Protein AF-A0A529MF04-F1 (afdb_monomer_lite)

Sequence (195 aa):
ARTVLSPSGTRIGDHRAWVERELADLSGDLTAFWNRHRSGDLRFTEWRGASVFAFAPSGLGVADFVQLSLGREIEVLAGPVVDPDYRPYNADDLLDPSWVRREPDAVAPVLAGPIYRLRGRAGGGIVHMRSFLARQARIEREQREARRPELENRVIHEVGSESKRDIAFLEANPDWFDFVPRENRFFADWERSSA

Secondary structure (DSSP, 8-state):
-EEEE-TT--EEEEHHHHHHHHHHHTTT-HHHHHHHHTT---EEEEEEEEEEEEEEE-SSSTT-EEEEEEEEEEEEEEEESS-SS---SSHHHHHS-TTS--STT--PPEEEEEEEEE-SSTTTTEEEHHHHHHHHHHHHHHHHHHTHHHHHT-EEEEE-SS-EEEEEHHHH-GGGGGPPPHHHHHHHHHHHHH-

Structure (mmCIF, N/CA/C/O backbone):
data_AF-A0A529MF04-F1
#
_entry.id   AF-A0A529MF04-F1
#
loop_
_atom_site.group_PDB
_atom_site.id
_atom_site.type_symbol
_atom_site.label_atom_id
_atom_site.label_alt_id
_atom_site.label_comp_id
_atom_site.label_asym_id
_atom_site.label_entity_id
_atom_site.label_seq_id
_atom_site.pdbx_PDB_ins_code
_atom_site.Cartn_x
_atom_site.Cartn_y
_atom_site.Cartn_z
_atom_site.occupancy
_atom_site.B_iso_or_equiv
_atom_site.auth_seq_id
_atom_site.auth_comp_id
_atom_site.auth_asym_id
_atom_site.auth_atom_id
_atom_site.pdbx_PDB_model_num
ATOM 1 N N . ALA A 1 1 ? 6.469 -0.698 -8.021 1.00 82.88 1 ALA A N 1
ATOM 2 C CA . ALA A 1 1 ? 7.883 -0.500 -8.415 1.00 82.88 1 ALA A CA 1
ATOM 3 C C . ALA A 1 1 ? 8.038 -0.896 -9.877 1.00 82.88 1 ALA A C 1
ATOM 5 O O . ALA A 1 1 ? 7.359 -1.840 -10.284 1.00 82.88 1 ALA A O 1
ATOM 6 N N . ARG A 1 2 ? 8.863 -0.170 -10.644 1.00 93.81 2 ARG A N 1
ATOM 7 C CA . ARG A 1 2 ? 9.056 -0.382 -12.087 1.00 93.81 2 ARG A CA 1
ATOM 8 C C . ARG A 1 2 ? 10.535 -0.611 -12.403 1.00 93.81 2 ARG A C 1
ATOM 10 O O . ARG A 1 2 ? 11.392 0.010 -11.779 1.00 93.81 2 ARG A O 1
ATOM 17 N N . THR A 1 3 ? 10.831 -1.477 -13.366 1.00 96.81 3 THR A N 1
ATOM 18 C C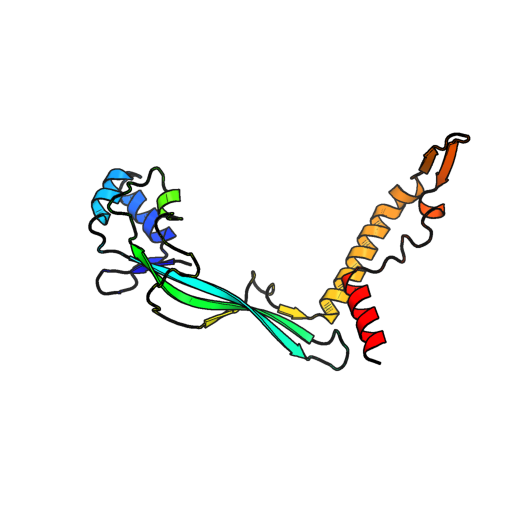A . THR A 1 3 ? 12.209 -1.822 -13.756 1.00 96.81 3 THR A CA 1
ATOM 19 C C . THR A 1 3 ? 12.363 -1.716 -15.263 1.00 96.81 3 THR A C 1
ATOM 21 O O . THR A 1 3 ? 11.531 -2.238 -15.993 1.00 96.81 3 THR A O 1
ATOM 24 N N . VAL A 1 4 ? 13.420 -1.063 -15.739 1.00 96.94 4 VAL A N 1
ATOM 25 C CA . VAL A 1 4 ? 13.711 -0.947 -17.175 1.00 96.94 4 VAL A CA 1
ATOM 26 C C . VAL A 1 4 ? 14.376 -2.225 -17.666 1.00 96.94 4 VAL A C 1
ATOM 28 O O . VAL A 1 4 ? 15.272 -2.764 -17.010 1.00 96.94 4 VAL A O 1
ATOM 31 N N . LEU A 1 5 ? 13.941 -2.698 -18.827 1.00 96.56 5 LEU A N 1
ATOM 32 C CA . LEU A 1 5 ? 14.478 -3.849 -19.531 1.00 96.56 5 LEU A CA 1
ATOM 33 C C . LEU A 1 5 ? 15.144 -3.415 -20.833 1.00 96.56 5 LEU A C 1
ATOM 35 O O . LEU A 1 5 ? 14.630 -2.556 -21.553 1.00 96.56 5 LEU A O 1
ATOM 39 N N . SER A 1 6 ? 16.257 -4.070 -21.148 1.00 93.81 6 SER A N 1
ATOM 40 C CA . SER A 1 6 ? 16.852 -4.038 -22.479 1.00 93.81 6 SER A CA 1
ATOM 41 C C . SER A 1 6 ? 15.959 -4.765 -23.501 1.00 93.81 6 SER A C 1
ATOM 43 O O . SER A 1 6 ? 15.063 -5.522 -23.109 1.00 93.81 6 SER A O 1
ATOM 45 N N . PRO A 1 7 ? 16.253 -4.647 -24.809 1.00 90.81 7 PRO A N 1
ATOM 46 C CA . PRO A 1 7 ? 15.525 -5.382 -25.850 1.00 90.81 7 PRO A CA 1
ATOM 47 C C . PRO A 1 7 ? 15.629 -6.905 -25.695 1.00 90.81 7 PRO A C 1
ATOM 49 O O . PRO A 1 7 ? 14.720 -7.640 -26.066 1.00 90.81 7 PRO A O 1
ATOM 52 N N . SER A 1 8 ? 16.728 -7.389 -25.106 1.00 91.19 8 SER A N 1
ATOM 53 C CA . SER A 1 8 ? 16.948 -8.806 -24.796 1.00 91.19 8 SER A CA 1
ATOM 54 C C . SER A 1 8 ? 16.245 -9.274 -23.514 1.00 91.19 8 SER A C 1
ATOM 56 O O . SER A 1 8 ? 16.401 -10.429 -23.128 1.00 91.19 8 SER A O 1
ATOM 58 N N . GLY A 1 9 ? 15.521 -8.391 -22.817 1.00 91.19 9 GLY A N 1
ATOM 59 C CA . GLY A 1 9 ? 14.870 -8.682 -21.536 1.00 91.19 9 GLY A CA 1
ATOM 60 C C . GLY A 1 9 ? 15.790 -8.589 -20.313 1.00 91.19 9 GLY A C 1
ATOM 61 O O . GLY A 1 9 ? 15.373 -8.924 -19.204 1.00 91.19 9 GLY A O 1
ATOM 62 N N . THR A 1 10 ? 17.031 -8.121 -20.472 1.00 94.81 10 THR A N 1
ATOM 63 C CA . THR A 1 10 ? 17.967 -7.941 -19.353 1.00 94.81 10 THR A CA 1
ATOM 64 C C . THR A 1 10 ? 17.523 -6.763 -18.489 1.00 94.81 10 THR A C 1
ATOM 66 O O . THR A 1 10 ? 17.257 -5.678 -19.003 1.00 94.81 10 THR A O 1
ATOM 69 N N . ARG A 1 11 ? 17.470 -6.944 -17.164 1.00 95.56 11 ARG A N 1
ATOM 70 C CA . ARG A 1 11 ? 17.132 -5.865 -16.222 1.00 95.56 11 ARG A CA 1
ATOM 71 C C . ARG A 1 11 ? 18.257 -4.830 -16.167 1.00 95.56 11 ARG A C 1
ATOM 73 O O . ARG A 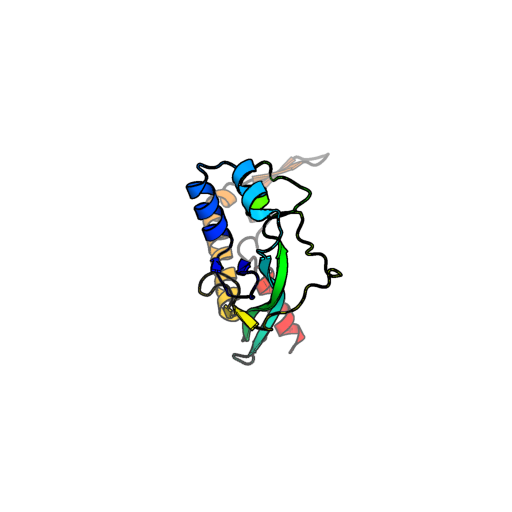1 11 ? 19.365 -5.155 -15.756 1.00 95.56 11 ARG A O 1
ATOM 80 N N . ILE A 1 12 ? 17.947 -3.595 -16.552 1.00 95.50 12 ILE A N 1
ATOM 81 C CA . ILE A 1 12 ? 18.880 -2.460 -16.536 1.00 95.50 12 ILE A CA 1
ATOM 82 C C . ILE A 1 12 ? 18.888 -1.796 -15.156 1.00 95.50 12 ILE A C 1
ATOM 84 O O . ILE A 1 12 ? 19.949 -1.465 -14.636 1.00 95.50 12 ILE A O 1
ATOM 88 N N . GLY A 1 13 ? 17.716 -1.608 -14.542 1.00 95.62 13 GLY A N 1
ATOM 89 C CA . GLY A 1 13 ? 17.619 -0.994 -13.216 1.00 95.62 13 GLY A CA 1
ATOM 90 C C . GLY A 1 13 ? 16.244 -0.419 -12.892 1.00 95.62 13 GLY A C 1
ATOM 91 O O . GLY A 1 13 ? 15.294 -0.576 -13.660 1.00 95.62 13 GLY A O 1
ATOM 92 N N . ASP A 1 14 ? 16.138 0.237 -11.735 1.00 96.81 14 ASP A N 1
ATOM 93 C CA . ASP A 1 14 ? 14.925 0.953 -11.326 1.00 96.81 14 ASP A CA 1
ATOM 94 C C . ASP A 1 14 ? 14.569 2.057 -12.332 1.00 96.81 14 ASP A C 1
ATOM 96 O O . ASP A 1 14 ? 15.434 2.807 -12.783 1.00 96.81 14 ASP A O 1
ATOM 100 N N . HIS A 1 15 ? 13.287 2.145 -12.678 1.00 95.88 15 HIS A N 1
ATOM 101 C CA . HIS A 1 15 ? 12.780 3.077 -13.679 1.00 95.88 15 HIS A CA 1
ATOM 102 C C . HIS A 1 15 ? 13.013 4.545 -13.329 1.00 95.88 15 HIS A C 1
ATOM 104 O O . HIS A 1 15 ? 13.470 5.296 -14.184 1.00 95.88 15 HIS A O 1
ATOM 110 N N . ARG A 1 16 ? 12.745 4.960 -12.085 1.00 95.88 16 ARG A N 1
ATOM 111 C CA . ARG A 1 16 ? 12.922 6.358 -11.678 1.00 95.88 16 ARG A CA 1
ATOM 112 C C . ARG A 1 16 ? 14.394 6.740 -11.740 1.00 95.88 16 ARG A C 1
ATOM 114 O O . ARG A 1 16 ? 14.740 7.715 -12.397 1.00 95.88 16 ARG A O 1
ATOM 121 N N . ALA A 1 17 ? 15.249 5.929 -11.120 1.00 96.75 17 ALA A N 1
ATOM 122 C CA . ALA A 1 17 ? 16.687 6.176 -11.122 1.00 96.75 17 ALA A CA 1
ATOM 123 C C . ALA A 1 17 ? 17.275 6.153 -12.545 1.00 96.75 17 ALA A C 1
ATOM 125 O O . ALA A 1 17 ? 18.212 6.888 -12.851 1.00 96.75 17 ALA A O 1
ATOM 126 N N . TRP A 1 18 ? 16.733 5.306 -13.427 1.00 96.50 18 TRP A N 1
ATOM 127 C CA . TRP A 1 18 ? 17.119 5.269 -14.833 1.00 96.50 18 TRP A CA 1
ATOM 128 C C . TRP A 1 18 ? 16.699 6.543 -15.580 1.00 96.50 18 TRP A C 1
ATOM 130 O O . TRP A 1 18 ? 17.558 7.137 -16.226 1.00 96.50 18 TRP A O 1
ATOM 140 N N . VAL A 1 19 ? 15.445 6.993 -15.444 1.00 96.06 19 VAL A N 1
ATOM 141 C CA . VAL A 1 19 ? 14.946 8.237 -16.065 1.00 96.06 19 VAL A CA 1
ATOM 142 C C . VAL A 1 19 ? 15.756 9.444 -15.594 1.00 96.06 19 VAL A C 1
ATOM 144 O O . VAL A 1 19 ? 16.218 10.230 -16.416 1.00 96.06 19 VAL A O 1
ATOM 147 N N . GLU A 1 20 ? 15.964 9.578 -14.283 1.00 96.81 20 GLU A N 1
ATOM 148 C CA . GLU A 1 20 ? 16.684 10.710 -13.689 1.00 96.81 20 GLU A CA 1
ATOM 149 C C . GLU A 1 20 ? 18.138 10.782 -14.186 1.00 96.81 20 GLU A C 1
ATOM 151 O O . GLU A 1 20 ? 18.609 11.861 -14.542 1.00 96.81 20 GLU A O 1
ATOM 156 N N . ARG A 1 21 ? 18.831 9.638 -14.289 1.00 97.06 21 ARG A N 1
ATOM 157 C CA . ARG A 1 21 ? 20.195 9.576 -14.838 1.00 97.06 21 ARG A CA 1
ATOM 158 C C . ARG A 1 21 ? 20.235 9.933 -16.324 1.00 97.06 21 ARG A C 1
ATOM 160 O O . ARG A 1 21 ? 21.029 10.774 -16.722 1.00 97.06 21 ARG A O 1
ATOM 167 N N . GLU A 1 22 ? 19.378 9.318 -17.135 1.00 96.00 22 GLU A N 1
ATOM 168 C CA . GLU A 1 22 ? 19.342 9.562 -18.583 1.00 96.00 22 GLU A CA 1
ATOM 169 C C . GLU A 1 22 ? 19.003 11.021 -18.917 1.00 96.00 22 GLU A C 1
ATOM 171 O O . GLU A 1 22 ? 19.568 11.593 -19.848 1.00 96.00 22 GLU A O 1
ATOM 176 N N . LEU A 1 23 ? 18.100 11.643 -18.152 1.00 96.50 23 LEU A N 1
ATOM 177 C CA . LEU A 1 23 ? 17.811 13.068 -18.289 1.00 96.50 23 LEU A CA 1
ATOM 178 C C . LEU A 1 23 ? 18.996 13.931 -17.862 1.00 96.50 23 LEU A C 1
ATOM 180 O O . LEU A 1 23 ? 19.285 14.914 -18.539 1.00 96.50 23 LEU A O 1
ATOM 184 N N . ALA A 1 24 ? 19.694 13.581 -16.779 1.00 97.00 24 ALA A N 1
ATOM 185 C CA . ALA A 1 24 ? 20.884 14.312 -16.350 1.00 97.00 24 ALA A CA 1
ATOM 186 C C . ALA A 1 24 ? 21.988 14.285 -17.423 1.00 97.00 24 ALA A C 1
ATOM 188 O O . ALA A 1 24 ? 22.543 15.336 -17.745 1.00 97.00 24 ALA A O 1
ATOM 189 N N . ASP A 1 25 ? 22.226 13.129 -18.054 1.00 97.06 25 ASP A N 1
ATOM 190 C CA . ASP A 1 25 ? 23.178 12.978 -19.170 1.00 97.06 25 ASP A CA 1
ATOM 191 C C . ASP A 1 25 ? 22.798 13.833 -20.392 1.00 97.06 25 ASP A C 1
ATOM 193 O O . ASP A 1 25 ? 23.639 14.185 -21.220 1.00 97.06 25 ASP A O 1
ATOM 197 N N . LEU A 1 26 ? 21.517 14.184 -20.503 1.00 97.06 26 LEU A N 1
ATOM 198 C CA . LEU A 1 26 ? 20.949 15.030 -21.547 1.00 97.06 26 LEU A CA 1
ATOM 199 C C . LEU A 1 26 ? 20.709 16.476 -21.096 1.00 97.06 26 LEU A C 1
ATOM 201 O O . LEU A 1 26 ? 20.028 17.226 -21.790 1.00 97.06 26 LEU A O 1
ATOM 205 N N . SER A 1 27 ? 21.252 16.893 -19.947 1.00 95.19 27 SER A N 1
ATOM 206 C CA . SER A 1 27 ? 21.035 18.234 -19.373 1.00 95.19 27 SER A CA 1
ATOM 207 C C . SER A 1 27 ? 19.551 18.607 -19.208 1.00 95.19 27 SER A C 1
ATOM 209 O O . SER A 1 27 ? 19.180 19.776 -19.297 1.00 95.19 27 SER A O 1
ATOM 211 N N . GLY A 1 28 ? 18.689 17.613 -18.988 1.00 94.12 28 GLY A N 1
ATOM 212 C CA . GLY A 1 28 ? 17.241 17.784 -18.877 1.00 94.12 28 GLY A CA 1
ATOM 213 C C . GLY A 1 28 ? 16.500 17.941 -20.211 1.00 94.12 28 GLY A C 1
ATOM 214 O O . GLY A 1 28 ? 15.309 18.249 -20.196 1.00 94.12 28 GLY A O 1
ATOM 215 N N . ASP A 1 29 ? 17.153 17.737 -21.361 1.00 96.69 29 ASP A N 1
ATOM 216 C CA . ASP A 1 29 ? 16.510 17.857 -22.673 1.00 96.69 29 ASP A CA 1
ATOM 217 C C . ASP A 1 29 ? 15.561 16.676 -22.954 1.00 96.69 29 ASP A C 1
ATOM 219 O O . ASP A 1 29 ? 15.955 15.597 -23.408 1.00 96.69 29 ASP A O 1
ATOM 223 N N . LEU A 1 30 ? 14.268 16.916 -22.725 1.00 96.25 30 LEU A N 1
ATOM 224 C CA . LEU A 1 30 ? 13.185 15.963 -22.986 1.00 96.25 30 LEU A CA 1
ATOM 225 C C . LEU A 1 30 ? 13.045 15.599 -24.469 1.00 96.25 30 LEU A C 1
ATOM 227 O O . LEU A 1 30 ? 12.625 14.488 -24.791 1.00 96.25 30 LEU A O 1
ATOM 231 N N . THR A 1 31 ? 13.390 16.507 -25.385 1.00 96.00 31 THR A N 1
ATOM 232 C CA . THR A 1 31 ? 13.313 16.230 -26.825 1.00 96.00 31 THR A CA 1
ATOM 233 C C . THR A 1 31 ? 14.439 15.296 -27.239 1.00 96.00 31 THR A C 1
ATOM 235 O O . THR A 1 31 ? 14.192 14.324 -27.954 1.00 96.00 31 THR A O 1
ATOM 238 N N . ALA A 1 32 ? 15.658 15.536 -26.753 1.00 96.56 32 ALA A N 1
ATOM 239 C CA . ALA A 1 32 ? 16.776 14.621 -26.958 1.00 96.56 32 ALA A CA 1
ATOM 240 C C . ALA A 1 32 ? 16.501 13.247 -26.328 1.00 96.56 32 ALA A C 1
ATOM 242 O O . ALA A 1 32 ? 16.769 12.222 -26.958 1.00 96.56 32 ALA A O 1
ATOM 243 N N . PHE A 1 33 ? 15.901 13.219 -25.133 1.00 96.38 33 PHE A N 1
ATOM 244 C CA . PHE A 1 33 ? 15.520 11.983 -24.446 1.00 96.38 33 PHE A CA 1
ATOM 245 C C . PHE A 1 33 ? 14.512 11.182 -25.269 1.00 96.38 33 PHE A C 1
ATOM 247 O O . PHE A 1 33 ? 14.719 10.001 -25.549 1.00 96.38 33 PHE A O 1
ATOM 254 N N . TRP A 1 34 ? 13.435 11.836 -25.706 1.00 96.25 34 TRP A N 1
ATOM 255 C CA . TRP A 1 34 ? 12.404 11.200 -26.516 1.00 96.25 34 TRP A CA 1
ATOM 256 C C . TRP A 1 34 ? 12.964 10.701 -27.849 1.00 96.25 34 TRP A C 1
ATOM 258 O O . TRP A 1 34 ? 12.748 9.548 -28.202 1.00 96.25 34 TRP A O 1
ATOM 268 N N . ASN A 1 35 ? 13.762 11.510 -28.552 1.00 95.50 35 ASN A N 1
ATOM 269 C CA . ASN A 1 35 ? 14.386 11.101 -29.812 1.00 95.50 35 ASN A CA 1
ATOM 270 C C . ASN A 1 35 ? 15.318 9.894 -29.657 1.00 95.50 35 ASN A C 1
ATOM 272 O O . ASN A 1 35 ? 15.367 9.050 -30.550 1.00 95.50 35 ASN A O 1
ATOM 276 N N . ARG A 1 36 ? 16.033 9.791 -28.531 1.00 94.31 36 ARG A N 1
ATOM 277 C CA . ARG A 1 36 ? 16.909 8.651 -28.233 1.00 94.31 36 ARG A CA 1
ATOM 278 C C . ARG A 1 36 ? 16.124 7.356 -28.024 1.00 94.31 36 ARG A C 1
ATOM 280 O O . ARG A 1 36 ? 16.581 6.307 -28.463 1.00 94.31 36 ARG A O 1
ATOM 287 N N . HIS A 1 37 ? 14.964 7.430 -27.369 1.00 94.44 37 HIS A N 1
ATOM 288 C CA . HIS A 1 37 ? 14.239 6.247 -26.886 1.00 94.44 37 HIS A CA 1
ATOM 289 C C . HIS A 1 37 ? 12.967 5.901 -27.687 1.00 94.44 37 HIS A C 1
ATOM 291 O O . HIS A 1 37 ? 12.413 4.814 -27.512 1.00 94.44 37 HIS A O 1
ATOM 297 N N . ARG A 1 38 ? 12.515 6.771 -28.607 1.00 93.31 38 ARG A N 1
ATOM 298 C CA . ARG A 1 38 ? 11.290 6.589 -29.424 1.00 93.31 38 ARG A CA 1
ATOM 299 C C . ARG A 1 38 ? 11.316 5.398 -30.383 1.00 93.31 38 ARG A C 1
ATOM 301 O O . ARG A 1 38 ? 10.267 5.053 -30.912 1.00 93.31 38 ARG A O 1
ATOM 308 N N . SER A 1 39 ? 12.464 4.751 -30.614 1.00 86.19 39 SER A N 1
ATOM 309 C CA . SER A 1 39 ? 12.503 3.483 -31.366 1.00 86.19 39 SER A CA 1
ATOM 310 C C . SER A 1 39 ? 11.736 2.363 -30.648 1.00 86.19 39 SER A C 1
ATOM 312 O O . SER A 1 39 ? 11.298 1.411 -31.287 1.00 86.19 39 SER A O 1
ATOM 314 N N . GLY A 1 40 ? 11.515 2.495 -29.332 1.00 78.56 40 GLY A N 1
ATOM 315 C CA . GLY A 1 40 ? 10.706 1.567 -28.542 1.00 78.56 40 GLY A CA 1
ATOM 316 C C . GLY A 1 40 ? 11.446 0.303 -28.103 1.00 78.56 40 GLY A C 1
ATOM 317 O O . GLY A 1 40 ? 10.807 -0.634 -27.625 1.00 78.56 40 GLY A O 1
ATOM 318 N N . ASP A 1 41 ? 12.770 0.279 -28.236 1.00 87.62 41 ASP A N 1
ATOM 319 C CA . ASP A 1 41 ? 13.618 -0.872 -27.908 1.00 87.62 41 ASP A CA 1
ATOM 320 C C . ASP A 1 41 ? 13.647 -1.167 -26.399 1.00 87.62 41 ASP A C 1
ATOM 322 O O . ASP A 1 41 ? 13.689 -2.321 -25.969 1.00 87.62 41 ASP A O 1
ATOM 326 N N . LEU A 1 42 ? 13.570 -0.117 -25.579 1.00 94.44 42 LEU A N 1
ATOM 327 C CA . LEU A 1 42 ? 13.501 -0.236 -24.128 1.00 94.44 42 LEU A CA 1
ATOM 328 C C . LEU A 1 42 ? 12.054 -0.310 -23.645 1.00 94.44 42 LEU A C 1
ATOM 330 O O . LEU A 1 42 ? 11.173 0.462 -24.042 1.00 94.44 42 LEU A O 1
ATOM 334 N N . ARG A 1 43 ? 11.823 -1.235 -22.718 1.00 93.75 43 ARG A N 1
ATOM 335 C CA . ARG A 1 43 ? 10.537 -1.442 -22.049 1.00 93.75 43 ARG A CA 1
ATOM 336 C C . ARG A 1 43 ? 10.720 -1.298 -20.548 1.00 93.75 43 ARG A C 1
ATOM 338 O O . ARG A 1 43 ? 11.839 -1.386 -20.053 1.00 93.75 43 ARG A O 1
ATOM 345 N N . PHE A 1 44 ? 9.636 -1.147 -19.805 1.00 94.69 44 PHE A N 1
ATOM 346 C CA . PHE A 1 44 ? 9.679 -1.352 -18.363 1.00 94.69 44 PHE A CA 1
ATOM 347 C C . PHE A 1 44 ? 8.651 -2.376 -17.897 1.00 94.69 44 PHE A C 1
ATOM 349 O O . PHE A 1 44 ? 7.610 -2.600 -18.519 1.00 94.69 44 PHE A O 1
ATOM 356 N N . THR A 1 45 ? 8.972 -3.010 -16.778 1.00 95.25 45 THR A N 1
ATOM 357 C CA . THR A 1 45 ? 8.076 -3.881 -16.029 1.00 95.25 45 THR A CA 1
ATOM 358 C C . THR A 1 45 ? 7.400 -3.106 -14.915 1.00 95.25 45 THR A C 1
ATOM 360 O O . THR A 1 45 ? 7.912 -2.092 -14.437 1.00 95.25 45 THR A O 1
ATOM 363 N N . GLU A 1 46 ? 6.247 -3.589 -14.474 1.00 94.31 46 GLU A N 1
ATOM 364 C CA . GLU A 1 46 ? 5.527 -3.043 -13.331 1.00 94.31 46 GLU A CA 1
ATOM 365 C C . GLU A 1 46 ? 4.998 -4.187 -12.468 1.00 94.31 46 GLU A C 1
ATOM 367 O O . GLU A 1 46 ? 4.391 -5.132 -12.971 1.00 94.31 46 GLU A O 1
ATOM 372 N N . TRP A 1 47 ? 5.214 -4.103 -11.155 1.00 92.88 47 TRP A N 1
ATOM 373 C CA . TRP A 1 47 ? 4.528 -4.985 -10.210 1.00 92.88 47 TRP A CA 1
ATOM 374 C C . TRP A 1 47 ? 3.091 -4.498 -10.005 1.00 92.88 47 TRP A C 1
ATOM 376 O O . TRP A 1 47 ? 2.883 -3.383 -9.523 1.00 92.88 47 TRP A O 1
ATOM 386 N N . ARG A 1 48 ? 2.113 -5.337 -10.360 1.00 89.88 48 ARG A N 1
ATOM 387 C CA . ARG A 1 48 ? 0.668 -5.089 -10.233 1.00 89.88 48 ARG A CA 1
ATOM 388 C C . ARG A 1 48 ? 0.040 -6.152 -9.343 1.00 89.88 48 ARG A C 1
ATOM 390 O O . ARG A 1 48 ? 0.469 -7.301 -9.363 1.00 89.88 48 ARG A O 1
ATOM 397 N N . GLY A 1 49 ? -0.980 -5.808 -8.564 1.00 88.00 49 GLY A N 1
ATOM 398 C CA . GLY A 1 49 ? -1.577 -6.789 -7.664 1.00 88.00 49 GLY A CA 1
ATOM 399 C C . GLY A 1 49 ? -2.708 -6.273 -6.794 1.00 88.00 49 GLY A C 1
ATOM 400 O O . GLY A 1 49 ? -2.834 -5.075 -6.545 1.00 88.00 49 GLY A O 1
ATOM 401 N N . ALA A 1 50 ? -3.503 -7.215 -6.295 1.00 87.12 50 ALA A N 1
ATOM 402 C CA . ALA A 1 50 ? -4.560 -6.948 -5.330 1.00 87.12 50 ALA A CA 1
ATOM 403 C C . ALA A 1 50 ? -4.017 -6.959 -3.894 1.00 87.12 50 ALA A C 1
ATOM 405 O O . ALA A 1 50 ? -2.977 -7.556 -3.592 1.00 87.12 50 ALA A O 1
ATOM 406 N N . SER A 1 51 ? -4.748 -6.311 -2.991 1.00 89.06 51 SER A N 1
ATOM 407 C CA . SER A 1 51 ? -4.558 -6.495 -1.553 1.00 89.06 51 SER A CA 1
ATOM 408 C C . SER A 1 51 ? -5.183 -7.820 -1.121 1.00 89.06 51 SER A C 1
ATOM 410 O O . SER A 1 51 ? -6.303 -8.135 -1.513 1.00 89.06 51 SER A O 1
ATOM 412 N N . VAL A 1 52 ? -4.475 -8.572 -0.289 1.00 91.75 52 VAL A N 1
ATOM 413 C CA . VAL A 1 52 ? -4.952 -9.792 0.362 1.00 91.75 52 VAL A CA 1
ATOM 414 C C . VAL A 1 52 ? -4.812 -9.602 1.865 1.00 91.75 52 VAL A C 1
ATOM 416 O O . VAL A 1 52 ? -3.774 -9.143 2.337 1.00 91.75 52 VAL A O 1
ATOM 419 N N . PHE A 1 53 ? -5.850 -9.958 2.615 1.00 92.69 53 PHE A N 1
ATOM 420 C CA . PHE A 1 53 ? -5.808 -9.989 4.072 1.00 92.69 53 PHE A CA 1
ATOM 421 C C . PHE A 1 53 ? -5.827 -11.443 4.530 1.00 92.69 53 PHE A C 1
ATOM 423 O O . PHE A 1 53 ? -6.708 -12.203 4.132 1.00 92.69 53 PHE A O 1
ATOM 430 N N . ALA A 1 54 ? -4.837 -11.828 5.328 1.00 93.75 54 ALA A N 1
ATOM 431 C CA . ALA A 1 54 ? -4.764 -13.142 5.952 1.00 93.75 54 ALA A CA 1
ATOM 432 C C . ALA A 1 54 ? -4.907 -12.998 7.467 1.00 93.75 54 ALA A C 1
ATOM 434 O O . ALA A 1 54 ? -4.506 -11.986 8.043 1.00 93.75 54 ALA A O 1
ATOM 435 N N . PHE A 1 55 ? -5.472 -14.016 8.103 1.00 94.81 55 PHE A N 1
ATOM 436 C CA . PHE A 1 55 ? -5.755 -14.024 9.531 1.00 94.81 55 PHE A CA 1
ATOM 437 C C . PHE A 1 55 ? -5.184 -15.299 10.136 1.00 94.81 55 PHE A C 1
ATOM 439 O O . PHE A 1 55 ? -5.371 -16.382 9.583 1.00 94.81 55 PHE A O 1
ATOM 446 N N . ALA A 1 56 ? -4.475 -15.163 11.252 1.00 95.62 56 ALA A N 1
ATOM 447 C CA . ALA A 1 56 ? -3.926 -16.287 11.997 1.00 95.62 56 ALA A CA 1
ATOM 448 C C . ALA A 1 56 ? -4.417 -16.216 13.450 1.00 95.62 56 ALA A C 1
ATOM 450 O O . ALA A 1 56 ? -4.151 -15.204 14.107 1.00 95.62 56 ALA A O 1
ATOM 451 N N . PRO A 1 57 ? -5.128 -17.239 13.959 1.00 96.12 57 PRO A N 1
ATOM 452 C CA . PRO A 1 57 ? -5.563 -17.255 15.348 1.00 96.12 57 PRO A CA 1
ATOM 453 C C . PRO A 1 57 ? -4.350 -17.308 16.284 1.00 96.12 57 PRO A C 1
ATOM 455 O O . PRO A 1 57 ? -3.370 -18.005 16.019 1.00 96.12 57 PRO A O 1
ATOM 458 N N . SER A 1 58 ? -4.423 -16.568 17.384 1.00 95.81 58 SER A N 1
ATOM 459 C CA . SER A 1 58 ? -3.424 -16.538 18.459 1.00 95.81 58 SER A CA 1
ATOM 460 C C . SER A 1 58 ? -4.008 -16.927 19.823 1.00 95.81 58 SER A C 1
ATOM 462 O O . SER A 1 58 ? -3.302 -16.875 20.828 1.00 95.81 58 SER A O 1
ATOM 464 N N . GLY A 1 59 ? -5.289 -17.296 19.869 1.00 94.00 59 GLY A N 1
ATOM 465 C CA . GLY A 1 59 ? -6.035 -17.670 21.067 1.00 94.00 59 GLY A CA 1
ATOM 466 C C . GLY A 1 59 ? -7.488 -18.010 20.727 1.00 94.00 59 GLY A C 1
ATOM 467 O O . GLY A 1 59 ? -7.812 -18.226 19.560 1.00 94.00 59 GLY A O 1
ATOM 468 N N . LEU A 1 60 ? -8.336 -18.097 21.753 1.00 92.00 60 LEU A N 1
ATOM 469 C CA . LEU A 1 60 ? -9.731 -18.538 21.623 1.00 92.00 60 LEU A CA 1
ATOM 470 C C . LEU A 1 60 ? -10.740 -17.382 21.570 1.00 92.00 60 LEU A C 1
ATOM 472 O O . LEU A 1 60 ? -11.855 -17.600 21.108 1.00 92.00 60 LEU A O 1
ATOM 476 N N . GLY A 1 61 ? -10.385 -16.182 22.041 1.00 92.25 61 GLY A N 1
ATOM 477 C CA . GLY A 1 61 ? -11.295 -15.033 22.028 1.00 92.25 61 GLY A CA 1
ATOM 478 C C . GLY A 1 61 ? -11.480 -14.440 20.630 1.00 92.25 61 GLY A C 1
ATOM 479 O O . GLY A 1 61 ? -10.600 -14.566 19.774 1.00 92.25 61 GLY A O 1
ATOM 480 N N . VAL A 1 62 ? -12.579 -13.709 20.395 1.00 94.38 62 VAL A N 1
ATOM 481 C CA . VAL A 1 62 ? -12.888 -13.163 19.052 1.00 94.38 62 VAL A CA 1
ATOM 482 C C . VAL A 1 62 ? -11.840 -12.173 18.524 1.00 94.38 62 VAL A C 1
ATOM 484 O O . VAL A 1 62 ? -11.738 -11.953 17.320 1.00 94.38 62 VAL A O 1
ATOM 487 N N . ALA A 1 63 ? -11.045 -11.571 19.414 1.00 95.81 63 ALA A N 1
ATOM 488 C CA . ALA A 1 63 ? -9.954 -10.652 19.081 1.00 95.81 63 ALA A CA 1
ATOM 489 C C . ALA A 1 63 ? -8.557 -11.298 19.173 1.00 95.81 63 ALA A C 1
ATOM 491 O O . ALA A 1 63 ? -7.544 -10.614 18.983 1.00 95.81 63 ALA A O 1
ATOM 492 N N . ASP A 1 64 ? -8.477 -12.596 19.474 1.00 95.81 64 ASP A N 1
ATOM 493 C CA . ASP A 1 64 ? -7.216 -13.323 19.591 1.00 95.81 64 ASP A CA 1
ATOM 494 C C . ASP A 1 64 ? -6.748 -13.818 18.218 1.00 95.81 64 ASP A C 1
ATOM 496 O O . ASP A 1 64 ? -6.684 -15.015 17.934 1.00 95.81 64 ASP A O 1
ATOM 500 N N . PHE A 1 65 ? -6.396 -12.873 17.352 1.00 96.62 65 PHE A N 1
ATOM 501 C CA . PHE A 1 65 ? -5.765 -13.163 16.074 1.00 96.62 65 PHE A CA 1
ATOM 502 C C . PHE A 1 65 ? -4.800 -12.060 15.638 1.00 96.62 65 PHE A C 1
ATOM 504 O O . PHE A 1 65 ? -4.844 -10.908 16.088 1.00 96.62 65 PHE A O 1
ATOM 511 N N . VAL A 1 66 ? -3.938 -12.427 14.694 1.00 96.31 66 VAL A N 1
ATOM 512 C CA . VAL A 1 66 ? -3.102 -11.510 13.927 1.00 96.31 66 VAL A CA 1
ATOM 513 C C . VAL A 1 66 ? -3.695 -11.346 12.534 1.00 96.31 66 VAL A C 1
ATOM 515 O O . VAL A 1 66 ? -3.916 -12.329 11.829 1.00 96.31 66 VAL A O 1
ATOM 518 N N . GLN A 1 67 ? -3.920 -10.100 12.122 1.00 95.12 67 GLN A N 1
ATOM 519 C CA . GLN A 1 67 ? -4.227 -9.742 10.742 1.00 95.12 67 GLN A CA 1
ATOM 520 C C . GLN A 1 67 ? -2.938 -9.387 9.998 1.00 95.12 67 GLN A C 1
ATOM 522 O O . GLN A 1 67 ? -2.132 -8.588 10.475 1.00 95.12 67 GLN A O 1
ATOM 527 N N . LEU A 1 68 ? -2.781 -9.938 8.800 1.00 94.00 68 LEU A N 1
ATOM 528 C CA . LEU A 1 68 ? -1.685 -9.678 7.876 1.00 94.00 68 LEU A CA 1
ATOM 529 C C . LEU A 1 68 ? -2.241 -9.000 6.622 1.00 94.00 68 LEU A C 1
ATOM 531 O O . LEU A 1 68 ? -3.105 -9.556 5.948 1.00 94.00 68 LEU A O 1
ATOM 535 N N . SER A 1 69 ? -1.741 -7.813 6.291 1.00 93.88 69 SER A N 1
ATOM 536 C CA . SER A 1 69 ? -2.036 -7.117 5.038 1.00 93.88 69 SER A CA 1
ATOM 537 C C . SER A 1 69 ? -0.922 -7.382 4.028 1.00 93.88 69 SER A C 1
ATOM 539 O O . SER A 1 69 ? 0.229 -6.992 4.232 1.00 93.88 69 SER A O 1
ATOM 541 N N . LEU A 1 70 ? -1.262 -8.056 2.932 1.00 91.94 70 LEU A N 1
ATOM 542 C CA . LEU A 1 70 ? -0.335 -8.503 1.897 1.00 91.94 70 LEU A CA 1
ATOM 543 C C . LEU A 1 70 ? -0.709 -7.889 0.542 1.00 91.94 70 LEU A C 1
ATOM 545 O O . LEU A 1 70 ? -1.878 -7.705 0.217 1.00 91.94 70 LEU A O 1
ATOM 549 N N . GLY A 1 71 ? 0.279 -7.577 -0.288 1.00 91.31 71 GLY A N 1
ATOM 550 C CA . GLY A 1 71 ? 0.098 -7.424 -1.728 1.00 91.31 71 GLY A CA 1
ATOM 551 C C . GLY A 1 71 ? 0.326 -8.774 -2.394 1.00 91.31 71 GLY A C 1
ATOM 552 O O . GLY A 1 71 ? 1.398 -9.347 -2.214 1.00 91.31 71 GLY A O 1
ATOM 553 N N . ARG A 1 72 ? -0.657 -9.281 -3.147 1.00 92.62 72 ARG A N 1
ATOM 554 C CA . ARG A 1 72 ? -0.468 -10.413 -4.067 1.00 92.62 72 ARG A CA 1
ATOM 555 C C . ARG A 1 72 ? -0.124 -9.843 -5.431 1.00 92.62 72 ARG A C 1
ATOM 557 O O . ARG A 1 72 ? -1.016 -9.425 -6.168 1.00 92.62 72 ARG A O 1
ATOM 564 N N . GLU A 1 73 ? 1.164 -9.792 -5.728 1.00 92.25 73 GLU A N 1
ATOM 565 C CA . GLU A 1 73 ? 1.700 -9.026 -6.848 1.00 92.25 73 GLU A CA 1
ATOM 566 C C . GLU A 1 73 ? 2.300 -9.939 -7.916 1.00 92.25 73 GLU A C 1
ATOM 568 O O . GLU A 1 73 ? 2.978 -10.919 -7.613 1.00 92.25 73 GLU A O 1
ATOM 573 N N . ILE A 1 74 ? 2.056 -9.594 -9.172 1.00 93.25 74 ILE A N 1
ATOM 574 C CA . ILE A 1 74 ? 2.684 -10.165 -10.360 1.00 93.25 74 ILE A CA 1
ATOM 575 C C . ILE A 1 74 ? 3.498 -9.075 -11.048 1.00 93.25 74 ILE A C 1
ATOM 577 O O . ILE A 1 74 ? 3.136 -7.899 -11.009 1.00 93.25 74 ILE A O 1
ATOM 581 N N . GLU A 1 75 ? 4.600 -9.454 -11.672 1.00 94.81 75 GLU A N 1
ATOM 582 C CA . GLU A 1 75 ? 5.360 -8.560 -12.536 1.00 94.81 75 GLU A CA 1
ATOM 583 C C . GLU A 1 75 ? 4.833 -8.701 -13.956 1.00 94.81 75 GLU A C 1
ATOM 585 O O . GLU A 1 75 ? 4.768 -9.814 -14.480 1.00 94.81 75 GLU A O 1
ATOM 590 N N . VAL A 1 76 ? 4.476 -7.584 -14.581 1.00 94.38 76 VAL A N 1
ATOM 591 C CA . VAL A 1 76 ? 4.037 -7.556 -15.978 1.00 94.38 76 VAL A CA 1
ATOM 592 C C . VAL A 1 76 ? 4.978 -6.714 -16.823 1.00 94.38 76 VAL A C 1
ATOM 594 O O . VAL A 1 76 ? 5.572 -5.755 -16.329 1.00 94.38 76 VAL A O 1
ATOM 597 N N . LEU A 1 77 ? 5.086 -7.043 -18.108 1.00 93.88 77 LEU A N 1
ATOM 598 C CA . LEU A 1 77 ? 5.686 -6.165 -19.105 1.00 93.88 77 LEU A CA 1
ATOM 599 C C . LEU A 1 77 ? 4.704 -5.022 -19.389 1.00 93.88 77 LEU A C 1
ATOM 601 O O . LEU A 1 77 ? 3.690 -5.224 -20.051 1.00 93.88 77 LEU A O 1
ATOM 605 N N . ALA A 1 78 ? 4.977 -3.841 -18.842 1.00 92.12 78 ALA A N 1
ATOM 606 C CA . ALA A 1 78 ? 3.998 -2.761 -18.779 1.00 92.12 78 ALA A CA 1
ATOM 607 C C . ALA A 1 78 ? 3.938 -1.925 -20.065 1.00 92.12 78 ALA A C 1
ATOM 609 O O . ALA A 1 78 ? 2.862 -1.458 -20.432 1.00 92.12 78 ALA A O 1
ATOM 610 N N . GLY A 1 79 ? 5.066 -1.749 -20.757 1.00 91.50 79 GLY A N 1
ATOM 611 C CA . GLY A 1 79 ? 5.103 -0.996 -22.009 1.00 91.50 79 GLY A CA 1
ATOM 612 C C . GLY A 1 79 ? 6.459 -0.360 -22.313 1.00 91.50 79 GLY A C 1
ATOM 613 O O . GLY A 1 79 ? 7.450 -0.668 -21.643 1.00 91.50 79 GLY A O 1
ATOM 614 N N . PRO A 1 80 ? 6.532 0.492 -23.352 1.00 93.12 80 PRO A N 1
ATOM 615 C CA . PRO A 1 80 ? 7.725 1.273 -23.661 1.00 93.12 80 PRO A CA 1
ATOM 616 C C . PRO A 1 80 ? 8.061 2.303 -22.584 1.00 93.12 80 PRO A C 1
ATOM 618 O O . PRO A 1 80 ? 7.171 2.854 -21.937 1.00 93.12 80 PRO A O 1
ATOM 621 N N . VAL A 1 81 ? 9.350 2.642 -22.494 1.00 94.00 81 VAL A N 1
ATOM 622 C CA . VAL A 1 81 ? 9.836 3.767 -21.672 1.00 94.00 81 VAL A CA 1
ATOM 623 C C . VAL A 1 81 ? 9.373 5.138 -22.170 1.00 94.00 81 VAL A C 1
ATOM 625 O O . VAL A 1 81 ? 9.301 6.062 -21.372 1.00 94.00 81 VAL A O 1
ATOM 628 N N . VAL A 1 82 ? 9.046 5.273 -23.459 1.00 94.38 82 VAL A N 1
ATOM 629 C CA . VAL A 1 82 ? 8.446 6.475 -24.058 1.00 94.38 82 VAL A CA 1
ATOM 630 C C . VAL A 1 82 ? 7.404 6.086 -25.096 1.00 94.38 82 VAL A C 1
ATOM 632 O O . VAL A 1 82 ? 7.573 5.105 -25.818 1.00 94.38 82 VAL A O 1
ATOM 635 N N . ASP A 1 83 ? 6.346 6.870 -25.211 1.00 92.38 83 ASP A N 1
ATOM 636 C CA . ASP A 1 83 ? 5.421 6.750 -26.331 1.00 92.38 83 ASP A CA 1
ATOM 637 C C . ASP A 1 83 ? 6.081 7.309 -27.616 1.00 92.38 83 ASP A C 1
ATOM 639 O O . ASP A 1 83 ? 6.570 8.444 -27.606 1.00 92.38 83 ASP A O 1
ATOM 643 N N . PRO A 1 84 ? 6.158 6.543 -28.722 1.00 91.81 84 PRO A N 1
ATOM 644 C CA . PRO A 1 84 ? 6.764 7.011 -29.970 1.00 91.81 84 PRO A CA 1
ATOM 645 C C . PRO A 1 84 ? 5.981 8.140 -30.659 1.00 91.81 84 PRO A C 1
ATOM 647 O O . PRO A 1 84 ? 6.571 8.873 -31.459 1.00 91.81 84 PRO A O 1
ATOM 650 N N . ASP A 1 85 ? 4.695 8.291 -30.344 1.00 91.12 85 ASP A N 1
ATOM 651 C CA . ASP A 1 85 ? 3.778 9.266 -30.937 1.00 91.12 85 ASP A CA 1
ATOM 652 C C . ASP A 1 85 ? 3.466 10.430 -29.982 1.00 91.12 85 ASP A C 1
ATOM 654 O O . ASP A 1 85 ? 2.918 11.453 -30.398 1.00 91.12 85 ASP A O 1
ATOM 658 N N . TYR A 1 86 ? 3.876 10.324 -28.715 1.00 89.31 86 TYR A N 1
ATOM 659 C CA . TYR A 1 86 ? 3.695 11.361 -27.704 1.00 89.31 86 TYR A CA 1
ATOM 660 C C . TYR A 1 86 ? 5.026 11.768 -27.060 1.00 89.31 86 TYR A C 1
ATOM 662 O O . TYR A 1 86 ? 5.652 11.017 -26.310 1.00 89.31 86 TYR A O 1
ATOM 670 N N . ARG A 1 87 ? 5.458 13.006 -27.334 1.00 93.56 87 ARG A N 1
ATOM 671 C CA . ARG A 1 87 ? 6.634 13.598 -26.687 1.00 93.56 87 ARG A CA 1
ATOM 672 C C . ARG A 1 87 ? 6.268 14.061 -25.264 1.00 93.56 87 ARG A C 1
ATOM 674 O O . ARG A 1 87 ? 5.380 14.904 -25.145 1.00 93.56 87 ARG A O 1
ATOM 681 N N . PRO A 1 88 ? 6.993 13.626 -24.217 1.00 93.38 88 PRO A N 1
ATOM 682 C CA . PRO A 1 88 ? 6.816 14.120 -22.850 1.00 93.38 88 PRO A CA 1
ATOM 683 C C . PRO A 1 88 ? 6.956 15.647 -22.748 1.00 93.38 88 PRO A C 1
ATOM 685 O O . PRO A 1 88 ? 7.828 16.243 -23.392 1.00 93.38 88 PRO A O 1
ATOM 688 N N . TYR A 1 89 ? 6.128 16.282 -21.916 1.00 92.88 89 TYR A N 1
ATOM 689 C CA . TYR A 1 89 ? 6.194 17.725 -21.645 1.00 92.88 89 TYR A CA 1
ATOM 690 C C . TYR A 1 89 ? 7.058 18.064 -20.435 1.00 92.88 89 TYR A C 1
ATOM 692 O O . TYR A 1 89 ? 7.608 19.162 -20.356 1.00 92.88 89 TYR A O 1
ATOM 700 N N . ASN A 1 90 ? 7.163 17.139 -19.489 1.00 94.56 90 ASN A N 1
ATOM 701 C CA . ASN A 1 90 ? 7.915 17.295 -18.251 1.00 94.56 90 ASN A CA 1
ATOM 702 C C . ASN A 1 90 ? 8.504 15.936 -17.817 1.00 94.56 90 ASN A C 1
ATOM 704 O O . ASN A 1 90 ? 8.237 14.902 -18.430 1.00 94.56 90 ASN A O 1
ATOM 708 N N . ALA A 1 91 ? 9.331 15.935 -16.770 1.00 94.25 91 ALA A N 1
ATOM 709 C CA . ALA A 1 91 ? 9.913 14.702 -16.239 1.00 94.25 91 ALA A CA 1
ATOM 710 C C . ALA A 1 91 ? 8.875 13.793 -15.553 1.00 94.25 91 ALA A C 1
ATOM 712 O O . ALA A 1 91 ? 9.057 12.577 -15.531 1.00 94.25 91 ALA A O 1
ATOM 713 N N . ASP A 1 92 ? 7.782 14.346 -15.024 1.00 94.38 92 ASP A N 1
ATOM 714 C CA . ASP A 1 92 ? 6.729 13.556 -14.383 1.00 94.38 92 ASP A CA 1
ATOM 715 C C . ASP A 1 92 ? 5.985 12.676 -15.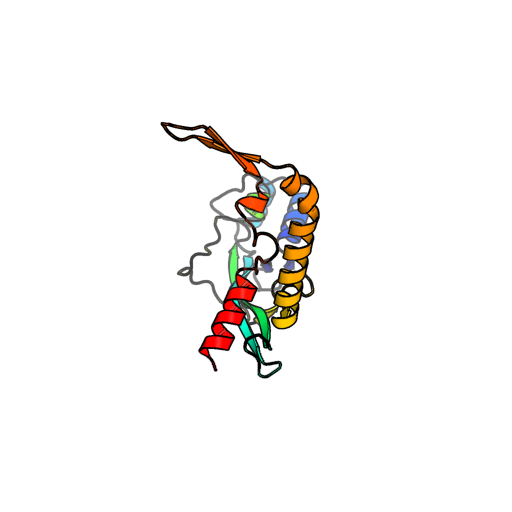393 1.00 94.38 92 ASP A C 1
ATOM 717 O O . ASP A 1 92 ? 5.686 11.532 -15.067 1.00 94.38 92 ASP A O 1
ATOM 721 N N . ASP A 1 93 ? 5.803 13.127 -16.639 1.00 93.75 93 ASP A N 1
ATOM 722 C CA . ASP A 1 93 ? 5.252 12.310 -17.732 1.00 93.75 93 ASP A CA 1
ATOM 723 C C . ASP A 1 93 ? 6.092 11.043 -17.974 1.00 93.75 93 ASP A C 1
ATOM 725 O O . ASP A 1 93 ? 5.562 9.994 -18.329 1.00 93.75 93 ASP A O 1
ATOM 729 N N . LEU A 1 94 ? 7.413 11.127 -17.780 1.00 94.12 94 LEU A N 1
ATOM 730 C CA . LEU A 1 94 ? 8.312 9.977 -17.884 1.00 94.12 94 LEU A CA 1
ATOM 731 C C . LEU A 1 94 ? 8.224 9.089 -16.647 1.00 94.12 94 LEU A C 1
ATOM 733 O O . LEU A 1 94 ? 8.264 7.871 -16.768 1.00 94.12 94 LEU A O 1
ATOM 737 N N . LEU A 1 95 ? 8.115 9.681 -15.458 1.00 93.75 95 LEU A N 1
ATOM 738 C CA . LEU A 1 95 ? 8.098 8.960 -14.186 1.00 93.75 95 LEU A CA 1
ATOM 739 C C . LEU A 1 95 ? 6.766 8.255 -13.926 1.00 93.75 95 LEU A C 1
ATOM 741 O O . LEU A 1 95 ? 6.771 7.156 -13.358 1.00 93.75 95 LEU A O 1
ATOM 745 N N . ASP A 1 96 ? 5.654 8.849 -14.356 1.00 91.81 96 ASP A N 1
ATOM 746 C CA . ASP A 1 96 ? 4.315 8.278 -14.313 1.00 91.81 96 ASP A CA 1
ATOM 747 C C . ASP A 1 96 ? 3.605 8.336 -15.678 1.00 91.81 96 ASP A C 1
ATOM 749 O O . ASP A 1 96 ? 2.735 9.171 -15.918 1.00 91.81 96 ASP A O 1
ATOM 753 N N . PRO A 1 97 ? 3.959 7.415 -16.590 1.00 91.25 97 PRO A N 1
ATOM 754 C CA . PRO A 1 97 ? 3.516 7.475 -17.971 1.00 91.25 97 PRO A CA 1
ATOM 755 C C . PRO A 1 97 ? 2.030 7.162 -18.108 1.00 91.25 97 PRO A C 1
ATOM 757 O O . PRO A 1 97 ? 1.553 6.095 -17.689 1.00 91.25 97 PRO A O 1
ATOM 760 N N . SER A 1 98 ? 1.313 8.081 -18.749 1.00 90.12 98 SER A N 1
ATOM 761 C CA . SER A 1 98 ? -0.113 7.966 -19.067 1.00 90.12 98 SER A CA 1
ATOM 762 C C . SER A 1 98 ? -0.390 6.975 -20.202 1.00 90.12 98 SER A C 1
ATOM 764 O O . SER A 1 98 ? -1.451 6.359 -20.220 1.00 90.12 98 SER A O 1
ATOM 766 N N . TRP A 1 99 ? 0.577 6.743 -21.099 1.00 90.12 99 TRP A N 1
ATOM 767 C CA . TRP A 1 99 ? 0.464 5.784 -22.211 1.00 90.12 99 TRP A CA 1
ATOM 768 C C . TRP A 1 99 ? 0.496 4.314 -21.771 1.00 90.12 99 TRP A C 1
ATOM 770 O O . TRP A 1 99 ? 0.214 3.411 -22.560 1.00 90.12 99 TRP A O 1
ATOM 780 N N . VAL A 1 100 ? 0.837 4.037 -20.510 1.00 88.69 100 VAL A N 1
ATOM 781 C CA . VAL A 1 100 ? 0.813 2.675 -19.976 1.00 88.69 100 VAL A CA 1
ATOM 782 C C . VAL A 1 100 ? -0.568 2.324 -19.452 1.00 88.69 100 VAL A C 1
ATOM 784 O O . VAL A 1 100 ? -1.024 2.815 -18.419 1.00 88.69 100 VAL A O 1
ATOM 787 N N . ARG A 1 101 ? -1.203 1.389 -20.157 1.00 86.06 101 ARG A N 1
ATOM 788 C CA . ARG A 1 101 ? -2.509 0.840 -19.803 1.00 86.06 101 ARG A CA 1
ATOM 789 C C . ARG A 1 101 ? -2.435 0.030 -18.515 1.00 86.06 101 ARG A C 1
ATOM 791 O O . ARG A 1 101 ? -1.618 -0.891 -18.373 1.00 86.06 101 ARG A O 1
ATOM 798 N N . ARG A 1 102 ? -3.293 0.388 -17.563 1.00 86.69 102 ARG A N 1
ATOM 799 C CA . ARG A 1 102 ? -3.385 -0.233 -16.227 1.00 86.69 102 ARG A CA 1
ATOM 800 C C . ARG A 1 102 ? -4.799 -0.712 -15.914 1.00 86.69 102 ARG A C 1
ATOM 802 O O . ARG A 1 102 ? -5.045 -1.182 -14.805 1.00 86.69 102 ARG A O 1
ATOM 809 N N . GLU A 1 103 ? -5.710 -0.590 -16.874 1.00 82.06 103 GLU A N 1
ATOM 810 C CA . GLU A 1 103 ? -7.085 -1.045 -16.722 1.00 82.06 103 GLU A CA 1
ATOM 811 C C . GLU A 1 103 ? -7.131 -2.575 -16.522 1.00 82.06 103 GLU A C 1
ATOM 813 O O . GLU A 1 103 ? -6.252 -3.284 -17.023 1.00 82.06 103 GLU A O 1
ATOM 818 N N . PRO A 1 104 ? -8.128 -3.116 -15.797 1.00 69.44 104 PRO A N 1
ATOM 819 C CA . PRO A 1 104 ? -8.211 -4.551 -15.509 1.00 69.44 104 PRO A CA 1
ATOM 820 C C . PRO A 1 104 ? -8.287 -5.461 -16.746 1.00 69.44 104 PRO A C 1
ATOM 822 O O . PRO A 1 104 ? -7.904 -6.625 -16.664 1.00 69.44 104 PRO A O 1
ATOM 825 N N . ASP A 1 105 ? -8.785 -4.950 -17.873 1.00 73.69 105 ASP A N 1
ATOM 826 C CA . ASP A 1 105 ? -8.886 -5.644 -19.162 1.00 73.69 105 ASP A CA 1
ATOM 827 C C . ASP A 1 105 ? -7.596 -5.564 -19.996 1.00 73.69 105 ASP A C 1
ATOM 829 O O . ASP A 1 105 ? -7.457 -6.276 -20.993 1.00 73.69 105 ASP A O 1
ATOM 833 N N . ALA A 1 106 ? -6.635 -4.722 -19.603 1.00 74.62 106 ALA A N 1
ATOM 834 C CA . ALA A 1 106 ? -5.364 -4.597 -20.297 1.00 74.62 106 ALA A CA 1
ATOM 835 C C . ALA A 1 106 ? -4.530 -5.877 -20.116 1.00 74.62 106 ALA A C 1
ATOM 837 O O . ALA A 1 106 ? -3.917 -6.116 -19.071 1.00 74.62 106 ALA A O 1
ATOM 838 N N . VAL A 1 107 ? -4.482 -6.703 -21.164 1.00 76.00 107 VAL A N 1
ATOM 839 C CA . VAL A 1 107 ? -3.668 -7.923 -21.199 1.00 76.00 107 VAL A CA 1
ATOM 840 C C . VAL A 1 107 ? -2.196 -7.543 -21.364 1.00 76.00 107 VAL A C 1
ATOM 842 O O . VAL A 1 107 ? -1.721 -7.292 -22.469 1.00 76.00 107 VAL A O 1
ATOM 845 N N . ALA A 1 108 ? -1.467 -7.502 -20.250 1.00 86.44 108 ALA A N 1
ATOM 846 C CA . ALA A 1 108 ? -0.016 -7.343 -20.230 1.00 86.44 108 ALA A CA 1
ATOM 847 C C . ALA A 1 108 ? 0.662 -8.710 -20.001 1.00 86.44 108 ALA A C 1
ATOM 849 O O . ALA A 1 108 ? 0.237 -9.445 -19.103 1.00 86.44 108 ALA A O 1
ATOM 850 N N . PRO A 1 109 ? 1.716 -9.070 -20.761 1.00 91.62 109 PRO A N 1
ATOM 851 C CA . PRO A 1 109 ? 2.461 -10.306 -20.530 1.00 91.62 109 PRO A CA 1
ATOM 852 C C . PRO A 1 109 ? 3.005 -10.388 -19.100 1.00 91.62 109 PRO A C 1
ATOM 854 O O . PRO A 1 109 ? 3.645 -9.451 -18.618 1.00 91.62 109 PRO A O 1
ATOM 857 N N . VAL A 1 110 ? 2.775 -11.516 -18.427 1.00 92.88 110 VAL A N 1
ATOM 858 C CA . VAL A 1 110 ? 3.288 -11.773 -17.075 1.00 92.88 110 VAL A CA 1
ATOM 859 C C . VAL A 1 110 ? 4.724 -12.280 -17.165 1.00 92.88 110 VAL A C 1
ATOM 861 O O . VAL A 1 110 ? 5.007 -13.221 -17.901 1.00 92.88 110 VAL A O 1
ATOM 864 N N . LEU A 1 111 ? 5.620 -11.666 -16.397 1.00 93.38 111 LEU A N 1
ATOM 865 C CA . LEU A 1 111 ? 7.043 -12.003 -16.355 1.00 93.38 111 LEU A CA 1
ATOM 866 C C . LEU A 1 111 ? 7.420 -12.793 -15.098 1.00 93.38 111 LEU A C 1
ATOM 868 O O . LEU A 1 111 ? 8.290 -13.658 -15.160 1.00 93.38 111 LEU A O 1
ATOM 872 N N . ALA A 1 112 ? 6.783 -12.509 -13.956 1.00 93.19 112 ALA A N 1
ATOM 873 C CA . ALA A 1 112 ? 7.066 -13.186 -12.690 1.00 93.19 112 ALA A CA 1
ATOM 874 C C . ALA A 1 112 ? 5.890 -13.130 -11.700 1.00 93.19 112 ALA A C 1
ATOM 876 O O . ALA A 1 112 ? 4.997 -12.287 -11.802 1.00 93.19 112 ALA A O 1
ATOM 877 N N . GLY A 1 113 ? 5.941 -13.995 -10.683 1.00 91.19 113 GLY A N 1
ATOM 878 C CA . GLY A 1 113 ? 4.973 -14.054 -9.5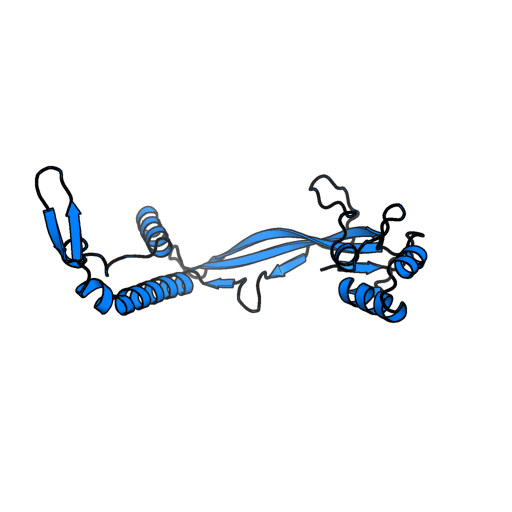84 1.00 91.19 113 GLY A CA 1
ATOM 879 C C . GLY A 1 113 ? 3.931 -15.178 -9.719 1.00 91.19 113 GLY A C 1
ATOM 880 O O . GLY A 1 113 ? 4.064 -16.036 -10.589 1.00 91.19 113 GLY A O 1
ATOM 881 N N . PRO A 1 114 ? 2.903 -15.200 -8.846 1.00 92.62 114 PRO A N 1
ATOM 882 C CA . PRO A 1 114 ? 2.631 -14.202 -7.814 1.00 92.62 114 PRO A CA 1
ATOM 883 C C . PRO A 1 114 ? 3.644 -14.259 -6.667 1.00 92.62 114 PRO A C 1
ATOM 885 O O . PRO A 1 114 ? 4.093 -15.329 -6.267 1.00 92.62 114 PRO A O 1
ATOM 888 N N . ILE A 1 115 ? 3.963 -13.101 -6.101 1.00 93.31 115 ILE A N 1
ATOM 889 C CA . ILE A 1 115 ? 4.670 -12.982 -4.826 1.00 93.31 115 ILE A CA 1
ATOM 890 C C . ILE A 1 115 ? 3.779 -12.274 -3.815 1.00 93.31 115 ILE A C 1
ATOM 892 O O . ILE A 1 115 ? 2.942 -11.443 -4.174 1.00 93.31 115 ILE A O 1
ATOM 896 N N . TYR A 1 116 ? 3.983 -12.592 -2.543 1.00 90.69 116 TYR A N 1
ATOM 897 C CA . TYR A 1 116 ? 3.282 -11.950 -1.442 1.00 90.69 116 TYR A CA 1
ATOM 898 C C . TYR A 1 116 ? 4.245 -11.015 -0.722 1.00 90.69 116 TYR A C 1
ATOM 900 O O . TYR A 1 116 ? 5.256 -11.456 -0.179 1.00 90.69 116 TYR A O 1
ATOM 908 N N . ARG A 1 117 ? 3.945 -9.715 -0.740 1.00 88.31 117 ARG A N 1
ATOM 909 C CA . ARG A 1 117 ? 4.725 -8.694 -0.031 1.00 88.31 117 ARG A CA 1
ATOM 910 C C . ARG A 1 117 ? 3.914 -8.148 1.128 1.00 88.31 117 ARG A C 1
ATOM 912 O O . ARG A 1 117 ? 2.761 -7.768 0.947 1.00 88.31 117 ARG A O 1
ATOM 919 N N . LEU A 1 118 ? 4.515 -8.085 2.311 1.00 89.62 118 LEU A N 1
ATOM 920 C CA . LEU A 1 118 ? 3.897 -7.416 3.450 1.00 89.62 118 LEU A CA 1
ATOM 921 C C . LEU A 1 118 ? 3.688 -5.933 3.112 1.00 89.62 118 LEU A C 1
ATOM 923 O O . LEU A 1 118 ? 4.626 -5.262 2.679 1.00 89.62 118 LEU A O 1
ATOM 927 N N . ARG A 1 119 ? 2.462 -5.426 3.275 1.00 83.62 119 ARG A N 1
ATOM 928 C CA . ARG A 1 119 ? 2.153 -4.010 3.035 1.00 83.62 119 ARG A CA 1
ATOM 929 C C . ARG A 1 119 ? 2.561 -3.146 4.229 1.00 83.62 119 ARG A C 1
ATOM 931 O O . ARG A 1 119 ? 2.589 -3.606 5.363 1.00 83.62 119 ARG A O 1
ATOM 938 N N . GLY A 1 120 ? 2.825 -1.865 3.970 1.00 72.81 120 GLY A N 1
ATOM 939 C CA . GLY A 1 120 ? 3.185 -0.874 4.991 1.00 72.81 120 GLY A CA 1
ATOM 940 C C . GLY A 1 120 ? 4.688 -0.797 5.290 1.00 72.81 120 GLY A C 1
ATOM 941 O O . GLY A 1 120 ? 5.461 -1.688 4.946 1.00 72.81 120 GLY A O 1
ATOM 942 N N . ARG A 1 121 ? 5.121 0.305 5.921 1.00 64.88 121 ARG A N 1
ATOM 943 C CA . ARG A 1 121 ? 6.489 0.424 6.468 1.00 64.88 121 ARG A CA 1
ATOM 944 C C . ARG A 1 121 ? 6.659 -0.563 7.627 1.00 64.88 121 ARG A C 1
ATOM 946 O O . ARG A 1 121 ? 5.659 -0.918 8.240 1.00 64.88 121 ARG A O 1
ATOM 953 N N . ALA A 1 122 ? 7.896 -0.987 7.904 1.00 58.47 122 ALA A N 1
ATOM 954 C CA . ALA A 1 122 ? 8.277 -1.983 8.918 1.00 58.47 122 ALA A CA 1
ATOM 955 C C . ALA A 1 122 ? 7.249 -2.152 10.063 1.00 58.47 122 ALA A C 1
ATOM 957 O O . ALA A 1 122 ? 7.115 -1.282 10.920 1.00 58.47 122 ALA A O 1
ATOM 958 N N . GLY A 1 123 ? 6.501 -3.262 10.042 1.00 60.59 123 GLY A N 1
ATOM 959 C CA . GLY A 1 123 ? 5.498 -3.618 11.058 1.00 60.59 123 GLY A CA 1
ATOM 960 C C . GLY A 1 123 ? 4.051 -3.176 10.784 1.00 60.59 123 GLY A C 1
ATOM 961 O O . GLY A 1 123 ? 3.141 -3.733 11.381 1.00 60.59 123 GLY A O 1
ATOM 962 N N . GLY A 1 124 ? 3.797 -2.251 9.853 1.00 74.00 124 GLY A N 1
ATOM 963 C CA . GLY A 1 124 ? 2.449 -1.731 9.564 1.00 74.00 124 GLY A CA 1
ATOM 964 C C . GLY A 1 124 ? 1.496 -2.717 8.875 1.00 74.00 124 GLY A C 1
ATOM 965 O O . GLY A 1 124 ? 0.288 -2.500 8.872 1.00 74.00 124 GLY A O 1
ATOM 966 N N . GLY A 1 125 ? 2.022 -3.801 8.303 1.00 86.94 125 GLY A N 1
ATOM 967 C CA . GLY A 1 125 ? 1.226 -4.857 7.673 1.00 86.94 125 GLY A CA 1
ATOM 968 C C . GLY A 1 125 ? 0.771 -5.954 8.625 1.00 86.94 125 GLY A C 1
ATOM 969 O O . GLY A 1 125 ? 0.108 -6.881 8.174 1.00 86.94 125 GLY A O 1
ATOM 970 N N . ILE A 1 126 ? 1.145 -5.888 9.904 1.00 92.69 126 ILE A N 1
ATOM 971 C CA . ILE A 1 126 ? 0.834 -6.906 10.909 1.00 92.69 126 ILE A CA 1
ATOM 972 C C . ILE A 1 126 ? 0.097 -6.230 12.057 1.00 92.69 126 ILE A C 1
ATOM 974 O O . ILE A 1 126 ? 0.617 -5.306 12.678 1.00 92.69 126 ILE A O 1
ATOM 978 N N . VAL A 1 127 ? -1.105 -6.707 12.367 1.00 93.50 127 VAL A N 1
ATOM 979 C CA . VAL A 1 127 ? -1.917 -6.167 13.459 1.00 93.50 127 VAL A CA 1
ATOM 980 C C . VAL A 1 127 ? -2.324 -7.299 14.389 1.00 93.50 127 VAL A C 1
ATOM 982 O O . VAL A 1 127 ? -3.129 -8.147 14.021 1.00 93.50 127 VAL A O 1
ATOM 985 N N . HIS A 1 128 ? -1.790 -7.300 15.610 1.00 94.94 128 HIS A N 1
ATOM 986 C CA . HIS A 1 128 ? -2.284 -8.162 16.683 1.00 94.94 128 HIS A CA 1
ATOM 987 C C . HIS A 1 128 ? -3.541 -7.527 17.291 1.00 94.94 128 HIS A C 1
ATOM 989 O O . HIS A 1 128 ? -3.457 -6.476 17.937 1.00 94.94 128 HIS A O 1
ATOM 995 N N . MET A 1 129 ? -4.710 -8.126 17.049 1.00 95.81 129 MET A N 1
ATOM 996 C CA . MET A 1 129 ? -5.988 -7.428 17.191 1.00 95.81 129 MET A CA 1
ATOM 997 C C . MET A 1 129 ? -6.319 -7.058 18.636 1.00 95.81 129 MET A C 1
ATOM 999 O O . MET A 1 129 ? -6.628 -5.900 18.913 1.00 95.81 129 MET A O 1
ATOM 1003 N N . ARG A 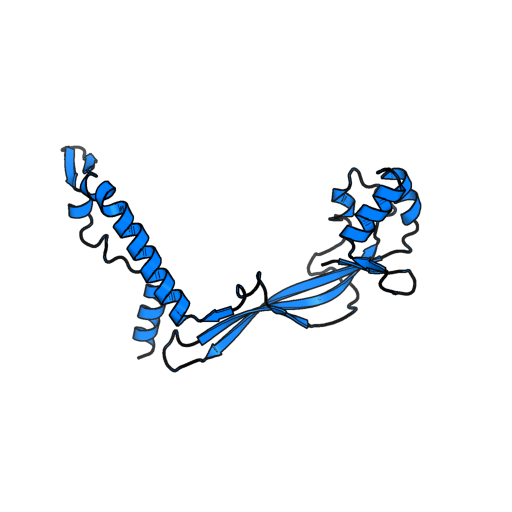1 130 ? -6.097 -7.962 19.592 1.00 95.50 130 ARG A N 1
ATOM 1004 C CA . ARG A 1 130 ? -6.234 -7.649 21.023 1.00 95.50 130 ARG A CA 1
ATOM 1005 C C . ARG A 1 130 ? -5.389 -6.448 21.462 1.00 95.50 130 ARG A C 1
ATOM 1007 O O . ARG A 1 130 ? -5.866 -5.573 22.182 1.00 95.50 130 ARG A O 1
ATOM 1014 N N . SER A 1 131 ? -4.134 -6.379 21.016 1.00 95.06 131 SER A N 1
ATOM 1015 C CA . SER A 1 131 ? -3.235 -5.267 21.364 1.00 95.06 131 SER A CA 1
ATOM 1016 C C . SER A 1 131 ? -3.659 -3.962 20.699 1.00 95.06 131 SER A C 1
ATOM 1018 O O . SER A 1 131 ? -3.545 -2.896 21.304 1.00 95.06 131 SER A O 1
ATOM 1020 N N . PHE A 1 132 ? -4.160 -4.042 19.466 1.00 95.00 132 PHE A N 1
ATOM 1021 C CA . PHE A 1 132 ? -4.721 -2.901 18.757 1.00 95.00 132 PHE A CA 1
ATOM 1022 C C . PHE A 1 132 ? -5.934 -2.325 19.499 1.00 95.00 132 PHE A C 1
ATOM 1024 O O . PHE A 1 132 ? -5.933 -1.135 19.805 1.00 95.00 132 PHE A O 1
ATOM 1031 N N . LEU A 1 133 ? -6.910 -3.157 19.873 1.00 96.25 133 LEU A N 1
ATOM 1032 C CA . LEU A 1 133 ? -8.117 -2.723 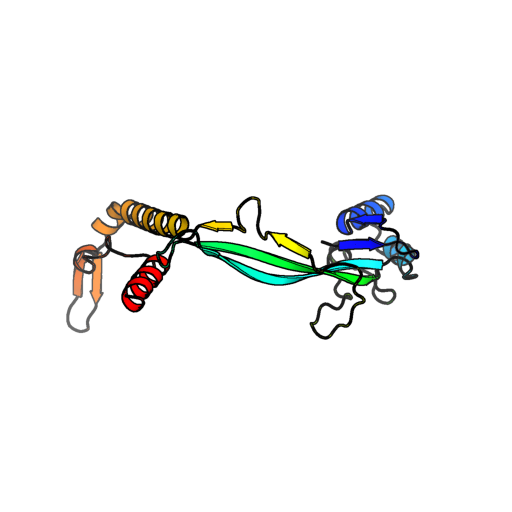20.588 1.00 96.25 133 LEU A CA 1
ATOM 1033 C C . LEU A 1 133 ? -7.800 -2.136 21.969 1.00 96.25 133 LEU A C 1
ATOM 1035 O O . LEU A 1 133 ? -8.357 -1.106 22.349 1.00 96.25 133 LEU A O 1
ATOM 1039 N N . ALA A 1 134 ? -6.869 -2.745 22.711 1.00 96.12 134 ALA A N 1
ATOM 1040 C CA . ALA A 1 134 ? -6.413 -2.205 23.992 1.00 96.12 134 ALA A CA 1
ATOM 1041 C C . ALA A 1 134 ? -5.768 -0.818 23.824 1.00 96.12 134 ALA A C 1
ATOM 1043 O O . ALA A 1 134 ? -6.007 0.095 24.616 1.00 96.12 134 ALA A O 1
ATOM 1044 N N . ARG A 1 135 ? -4.976 -0.637 22.760 1.00 95.38 135 ARG A N 1
ATOM 1045 C CA . ARG A 1 135 ? -4.362 0.652 22.434 1.00 95.38 135 ARG A CA 1
ATOM 1046 C C . ARG A 1 135 ? -5.395 1.701 22.019 1.00 95.38 135 ARG A C 1
ATOM 1048 O O . ARG A 1 135 ? -5.245 2.843 22.444 1.00 95.38 135 ARG A O 1
ATOM 1055 N N . GLN A 1 136 ? -6.403 1.339 21.223 1.00 95.00 136 GLN A N 1
ATOM 1056 C CA . GLN A 1 136 ? -7.476 2.259 20.822 1.00 95.00 136 GLN A CA 1
ATOM 1057 C C . GLN A 1 136 ? -8.261 2.762 22.035 1.00 95.00 136 GLN A C 1
ATOM 1059 O O . GLN A 1 136 ? -8.364 3.969 22.225 1.00 95.00 136 GLN A O 1
ATOM 1064 N N . ALA A 1 137 ? -8.710 1.858 22.913 1.00 95.38 137 ALA A N 1
ATOM 1065 C CA . ALA A 1 137 ? -9.404 2.237 24.147 1.00 95.38 137 ALA A CA 1
ATOM 1066 C C . ALA A 1 137 ? -8.567 3.174 25.026 1.00 95.38 137 ALA A C 1
ATOM 1068 O O . ALA A 1 137 ? -9.079 4.162 25.548 1.00 95.38 137 ALA A O 1
ATOM 1069 N N . ARG A 1 138 ? -7.264 2.895 25.162 1.00 96.00 138 ARG A N 1
ATOM 1070 C CA . ARG A 1 138 ? -6.366 3.755 25.936 1.00 96.00 138 ARG A CA 1
ATOM 1071 C C . ARG A 1 138 ? -6.228 5.149 25.319 1.00 96.00 138 ARG A C 1
ATOM 1073 O O . ARG A 1 138 ? -6.373 6.124 26.045 1.00 96.00 138 ARG A O 1
ATOM 1080 N N . ILE A 1 139 ? -5.947 5.240 24.016 1.00 95.06 139 ILE A N 1
ATOM 1081 C CA . ILE A 1 139 ? -5.771 6.531 23.331 1.00 95.06 139 ILE A CA 1
ATOM 1082 C C . ILE A 1 139 ? -7.055 7.359 23.405 1.00 95.06 139 ILE A C 1
ATOM 1084 O O . ILE A 1 139 ? -6.982 8.537 23.732 1.00 95.06 139 ILE A O 1
ATOM 1088 N N . GLU A 1 140 ? -8.216 6.756 23.142 1.00 95.25 140 GLU A N 1
ATOM 1089 C CA . GLU A 1 140 ? -9.502 7.458 23.219 1.00 95.25 140 GLU A CA 1
ATOM 1090 C C . GLU A 1 140 ? -9.742 8.011 24.628 1.00 95.25 140 GLU A C 1
ATOM 1092 O O . GLU A 1 140 ? -10.074 9.186 24.791 1.00 95.25 140 GLU A O 1
ATOM 1097 N N . ARG A 1 141 ? -9.496 7.194 25.662 1.00 94.31 141 ARG A N 1
ATOM 1098 C CA . ARG A 1 141 ? -9.604 7.628 27.057 1.00 94.31 141 ARG A CA 1
ATOM 1099 C C . ARG A 1 141 ? -8.667 8.796 27.355 1.00 94.31 141 ARG A C 1
ATOM 1101 O O . ARG A 1 141 ? -9.111 9.800 27.897 1.00 94.31 141 ARG A O 1
ATOM 1108 N N . GLU A 1 142 ? -7.392 8.688 26.989 1.00 95.88 142 GLU A N 1
ATOM 1109 C CA . GLU A 1 142 ? -6.397 9.751 27.193 1.00 95.88 142 GLU A CA 1
ATOM 1110 C C . GLU A 1 142 ? -6.796 11.052 26.477 1.00 95.88 142 GLU A C 1
ATOM 1112 O O . GLU A 1 142 ? -6.714 12.127 27.067 1.00 95.88 142 GLU A O 1
ATOM 1117 N N . GLN A 1 143 ? -7.277 10.966 25.232 1.00 94.56 143 GLN A N 1
ATOM 1118 C CA . GLN A 1 143 ? -7.722 12.129 24.461 1.00 94.56 143 GLN A CA 1
ATOM 1119 C C . GLN A 1 143 ? -8.956 12.796 25.073 1.00 94.56 143 GLN A C 1
ATOM 1121 O O . GLN A 1 143 ? -9.027 14.025 25.116 1.00 94.56 143 GLN A O 1
ATOM 1126 N N . ARG A 1 144 ? -9.921 12.016 25.570 1.00 93.56 144 ARG A N 1
ATOM 1127 C CA . ARG A 1 144 ? -11.099 12.567 26.253 1.00 93.56 144 ARG A CA 1
ATOM 1128 C C . ARG A 1 144 ? -10.735 13.206 27.581 1.00 93.56 144 ARG A C 1
ATOM 1130 O O . ARG A 1 144 ? -11.167 14.326 27.839 1.00 93.56 144 ARG A O 1
ATOM 1137 N N . GLU A 1 145 ? -9.912 12.537 28.383 1.00 94.94 145 GLU A N 1
ATOM 1138 C CA . GLU A 1 145 ? -9.427 13.068 29.659 1.00 94.94 145 GLU A CA 1
ATOM 1139 C C . GLU A 1 145 ? -8.636 14.366 29.473 1.00 94.94 145 GLU A C 1
ATOM 1141 O O . GLU A 1 145 ? -8.850 15.325 30.208 1.00 94.94 145 GLU A O 1
ATOM 1146 N N . ALA A 1 146 ? -7.804 14.465 28.433 1.00 96.31 146 ALA A N 1
ATOM 1147 C CA . ALA A 1 146 ? -7.089 15.701 28.114 1.00 96.31 146 ALA A CA 1
ATOM 1148 C C . ALA A 1 146 ? -8.030 16.885 27.817 1.00 96.31 146 ALA A C 1
ATOM 1150 O O . ALA A 1 146 ? -7.666 18.037 28.044 1.00 96.31 146 ALA A O 1
ATOM 1151 N N . ARG A 1 147 ? -9.251 16.610 27.339 1.00 94.38 147 ARG A N 1
ATOM 1152 C CA . ARG A 1 147 ? -10.285 17.623 27.083 1.00 94.38 147 ARG A CA 1
ATOM 1153 C C . ARG A 1 147 ? -11.167 17.920 28.290 1.00 94.38 147 ARG A C 1
ATOM 1155 O O . ARG A 1 147 ? -11.974 18.841 28.216 1.00 94.38 147 ARG A O 1
ATOM 1162 N N . ARG A 1 148 ? -11.028 17.197 29.404 1.00 94.50 148 ARG A N 1
ATOM 1163 C CA . ARG A 1 148 ? -11.859 17.396 30.600 1.00 94.50 148 ARG A CA 1
ATOM 1164 C C . ARG A 1 148 ? -11.917 18.863 31.058 1.00 94.50 148 ARG A C 1
ATOM 1166 O O . ARG A 1 148 ? -13.036 19.351 31.191 1.00 94.50 148 ARG A O 1
ATOM 1173 N N . PRO A 1 149 ? -10.799 19.608 31.185 1.00 94.75 149 PRO A N 1
ATOM 1174 C CA . PRO A 1 149 ? -10.859 20.999 31.641 1.00 94.75 149 PRO A CA 1
ATOM 1175 C C . PRO A 1 149 ? -11.623 21.927 30.683 1.00 94.75 149 PRO A C 1
ATOM 1177 O O . PRO A 1 149 ? -12.298 22.858 31.113 1.00 94.75 149 PRO A O 1
ATOM 1180 N N . GLU A 1 150 ? -11.533 21.682 29.372 1.00 95.06 150 GLU A N 1
ATOM 1181 C CA . GLU A 1 150 ? -12.300 22.420 28.357 1.00 95.06 150 GLU A CA 1
ATOM 1182 C C . GLU A 1 150 ? -13.801 22.129 28.503 1.00 95.06 150 GLU A C 1
ATOM 1184 O O . GLU A 1 150 ? -14.625 23.040 28.464 1.00 95.06 150 GLU A O 1
ATOM 1189 N N . LEU A 1 151 ? -14.156 20.856 28.694 1.00 93.50 151 LEU A N 1
ATOM 1190 C CA . LEU A 1 151 ? -15.541 20.391 28.744 1.00 93.50 151 LEU A CA 1
ATOM 1191 C C . LEU A 1 151 ? -16.254 20.756 30.050 1.00 93.50 151 LEU A C 1
ATOM 1193 O O . LEU A 1 151 ? -17.444 21.053 30.010 1.00 93.50 151 LEU A O 1
ATOM 1197 N N . GLU A 1 152 ? -15.544 20.785 31.179 1.00 92.69 152 GLU A N 1
ATOM 1198 C CA . GLU A 1 152 ? -16.074 21.247 32.472 1.00 92.69 152 GLU A CA 1
ATOM 1199 C C . GLU A 1 152 ? -16.507 22.720 32.424 1.00 92.69 152 GLU A C 1
ATOM 1201 O O . GLU A 1 152 ? -17.480 23.098 33.069 1.00 92.69 152 GLU A O 1
ATOM 1206 N N . ASN A 1 153 ? -15.836 23.537 31.606 1.00 93.25 153 ASN A N 1
ATOM 1207 C CA . ASN A 1 153 ? -16.166 24.951 31.414 1.00 93.25 153 ASN A CA 1
ATOM 1208 C C . ASN A 1 153 ? -17.161 25.199 30.267 1.00 93.25 153 ASN A C 1
ATOM 1210 O O . ASN A 1 153 ? -17.547 26.342 30.011 1.00 93.25 153 ASN A O 1
ATOM 1214 N N . ARG A 1 154 ? -17.563 24.154 29.534 1.00 93.25 154 ARG A N 1
ATOM 1215 C CA . ARG A 1 154 ? -18.421 24.286 28.356 1.00 93.25 154 ARG A CA 1
ATOM 1216 C C . ARG A 1 154 ? -19.895 24.306 28.758 1.00 93.25 154 ARG A C 1
ATOM 1218 O O . ARG A 1 154 ? -20.389 23.376 29.389 1.00 93.25 154 ARG A O 1
ATOM 1225 N N . VAL A 1 155 ? -20.613 25.327 28.298 1.00 92.25 155 VAL A N 1
ATOM 1226 C CA . VAL A 1 155 ? -22.067 25.471 28.463 1.00 92.25 155 VAL A CA 1
ATOM 1227 C C . VAL A 1 155 ? -22.761 25.231 27.121 1.00 92.25 155 VAL A C 1
ATOM 1229 O O . VAL A 1 155 ? -22.292 25.674 26.072 1.00 92.25 155 VAL A O 1
ATOM 1232 N N . ILE A 1 156 ? -23.858 24.480 27.146 1.00 89.50 156 ILE A N 1
ATOM 1233 C CA . ILE A 1 156 ? -24.770 24.270 26.023 1.00 89.50 156 ILE A CA 1
ATOM 1234 C C . ILE A 1 156 ? -25.924 25.257 26.182 1.00 89.50 156 ILE A C 1
ATOM 1236 O O . ILE A 1 156 ? -26.603 25.256 27.206 1.00 89.50 156 ILE A O 1
ATOM 1240 N N . HIS A 1 157 ? -26.146 26.074 25.154 1.00 88.50 157 HIS A N 1
ATOM 1241 C CA . HIS A 1 157 ? -27.262 27.012 25.089 1.00 88.50 157 HIS A CA 1
ATOM 1242 C C . HIS A 1 157 ? -28.398 26.384 24.278 1.00 88.50 157 HIS A C 1
ATOM 1244 O O . HIS A 1 157 ? -28.316 26.287 23.052 1.00 88.50 157 HIS A O 1
ATOM 1250 N N . GLU A 1 158 ? -29.449 25.938 24.953 1.00 80.38 158 GLU A N 1
ATOM 1251 C CA . GLU A 1 158 ? -30.671 25.461 24.313 1.00 80.38 158 GLU A CA 1
ATOM 1252 C C . GLU A 1 158 ? -31.544 26.668 23.943 1.00 80.38 158 GLU A C 1
ATOM 1254 O O . GLU A 1 158 ? -31.902 27.478 24.803 1.00 80.38 158 GLU A O 1
ATOM 1259 N N . VAL A 1 159 ? -31.863 26.818 22.653 1.00 77.25 159 VAL A N 1
ATOM 1260 C CA . VAL A 1 159 ? -32.710 27.906 22.143 1.00 77.25 159 VAL A CA 1
ATOM 1261 C C . VAL A 1 159 ? -34.004 27.311 21.597 1.00 77.25 159 VAL A C 1
ATOM 1263 O O . VAL A 1 159 ? -34.034 26.801 20.478 1.00 77.25 159 VAL A O 1
ATOM 1266 N N . GLY A 1 160 ? -35.069 27.380 22.397 1.00 72.69 160 GLY A N 1
ATOM 1267 C CA . GLY A 1 160 ? -36.435 27.044 21.997 1.00 72.69 160 GLY A CA 1
ATOM 1268 C C . GLY A 1 160 ? -37.280 28.289 21.708 1.00 72.69 160 GLY A C 1
ATOM 1269 O O . GLY A 1 160 ? -36.875 29.415 21.995 1.00 72.69 160 GLY A O 1
ATOM 1270 N N . SER A 1 161 ? -38.484 28.091 21.160 1.00 70.44 161 SER A N 1
ATOM 1271 C CA . SER A 1 161 ? -39.433 29.180 20.869 1.00 70.44 161 SER A CA 1
ATOM 1272 C C . SER A 1 161 ? -39.959 29.894 22.121 1.00 70.44 161 SER A C 1
ATOM 1274 O O . SER A 1 161 ? -40.401 31.033 22.016 1.00 70.44 161 SER A O 1
ATOM 1276 N N . GLU A 1 162 ? -39.893 29.252 23.294 1.00 65.69 162 GLU A N 1
ATOM 1277 C CA . GLU A 1 162 ? -40.455 29.775 24.552 1.00 65.69 162 GLU A CA 1
ATOM 1278 C C . GLU A 1 162 ? -39.439 29.907 25.702 1.00 65.69 162 GLU A C 1
ATOM 1280 O O . GLU A 1 162 ? -39.760 30.498 26.731 1.00 65.69 162 GLU A O 1
ATOM 1285 N N . SER A 1 163 ? -38.201 29.418 25.559 1.00 58.22 163 SER A N 1
ATOM 1286 C CA . SER A 1 163 ? -37.178 29.570 26.601 1.00 58.22 163 SER A CA 1
ATOM 1287 C C . SER A 1 163 ? -35.747 29.428 26.072 1.00 58.22 163 SER A C 1
ATOM 1289 O O . SER A 1 163 ? -35.479 28.736 25.087 1.00 58.22 163 SER A O 1
ATOM 1291 N N . LYS A 1 164 ? -34.822 30.118 26.753 1.00 76.25 164 LYS A N 1
ATOM 1292 C CA . LYS A 1 164 ? -33.376 29.894 26.662 1.00 76.25 164 LYS A CA 1
ATOM 1293 C C . LYS A 1 164 ? -32.932 29.214 27.946 1.00 76.25 164 LYS A C 1
ATOM 1295 O O . LYS A 1 164 ? -33.194 29.749 29.025 1.00 76.25 164 LYS A O 1
ATOM 1300 N N . ARG A 1 165 ? -32.278 28.061 27.833 1.00 83.44 165 ARG A N 1
ATOM 1301 C CA . ARG A 1 165 ? -31.717 27.348 28.982 1.00 83.44 165 ARG A CA 1
ATOM 1302 C C . ARG A 1 165 ? -30.242 27.068 28.747 1.00 83.44 165 ARG A C 1
ATOM 1304 O O . ARG A 1 165 ? -29.861 26.562 27.696 1.00 83.44 165 ARG A O 1
ATOM 1311 N N . ASP A 1 166 ? -29.446 27.368 29.761 1.00 90.12 166 ASP A N 1
ATOM 1312 C CA . ASP A 1 166 ? -28.031 27.029 29.808 1.00 90.12 166 ASP A CA 1
ATOM 1313 C C . ASP A 1 166 ? -27.869 25.733 30.606 1.00 90.12 166 ASP A C 1
ATOM 1315 O O . ASP A 1 166 ? -28.413 25.603 31.705 1.00 90.12 166 ASP A O 1
ATOM 1319 N N . ILE A 1 167 ? -27.156 24.760 30.040 1.00 91.62 167 ILE A N 1
ATOM 1320 C CA . ILE A 1 167 ? -26.885 23.457 30.662 1.00 91.62 167 ILE A CA 1
ATOM 1321 C C . ILE A 1 167 ? -25.385 23.187 30.563 1.00 91.62 167 ILE A C 1
ATOM 1323 O O . ILE A 1 167 ? -24.791 23.367 29.498 1.00 91.62 167 ILE A O 1
ATOM 1327 N N . ALA A 1 168 ? -24.746 22.753 31.649 1.00 93.31 168 ALA A N 1
ATOM 1328 C CA . ALA A 1 168 ? -23.337 22.371 31.594 1.00 93.31 168 ALA A CA 1
ATOM 1329 C C . ALA A 1 168 ? -23.149 21.156 30.665 1.00 93.31 168 ALA A C 1
ATOM 1331 O O . ALA A 1 168 ? -23.943 20.216 30.682 1.00 93.31 168 ALA A O 1
ATOM 1332 N N . PHE A 1 169 ? -22.087 21.133 29.855 1.00 93.56 169 PHE A N 1
ATOM 1333 C CA . PHE A 1 169 ? -21.893 20.082 28.850 1.00 93.56 169 PHE A CA 1
ATOM 1334 C C . PHE A 1 169 ? -21.878 18.670 29.455 1.00 93.56 169 PHE A C 1
ATOM 1336 O O . PHE A 1 169 ? -22.490 17.760 28.895 1.00 93.56 169 PHE A O 1
ATOM 1343 N N . LEU A 1 170 ? -21.206 18.497 30.597 1.00 94.00 170 LEU A N 1
ATOM 1344 C CA . LEU A 1 170 ? -21.114 17.213 31.297 1.00 94.00 170 LEU A CA 1
ATOM 1345 C C . LEU A 1 170 ? -22.405 16.832 32.035 1.00 94.00 170 LEU A C 1
ATOM 1347 O O . LEU A 1 170 ? -22.635 15.650 32.255 1.00 94.00 170 LEU A O 1
ATOM 1351 N N . GLU A 1 171 ? -23.271 17.796 32.364 1.00 92.81 171 GLU A N 1
ATOM 1352 C CA . GLU A 1 171 ? -24.624 17.503 32.862 1.00 92.81 171 GLU A CA 1
ATOM 1353 C C . GLU A 1 171 ? -25.494 16.932 31.735 1.00 92.81 171 GLU A C 1
ATOM 1355 O O . GLU A 1 171 ? -26.206 15.951 31.929 1.00 92.81 171 GLU A O 1
ATOM 1360 N N . ALA A 1 172 ? -25.387 17.498 30.529 1.00 91.56 172 ALA A N 1
ATOM 1361 C CA . ALA A 1 172 ? -26.103 17.002 29.356 1.00 91.56 172 ALA A CA 1
ATOM 1362 C C . ALA A 1 172 ? -25.532 15.684 28.794 1.00 91.56 172 ALA A C 1
ATOM 1364 O O . ALA A 1 172 ? -26.235 14.966 28.087 1.00 91.56 172 ALA A O 1
ATOM 1365 N N . ASN A 1 173 ? -24.261 15.372 29.071 1.00 92.19 173 ASN A N 1
ATOM 1366 C CA . ASN A 1 173 ? -23.558 14.192 28.558 1.00 92.19 173 ASN A CA 1
ATOM 1367 C C . ASN A 1 173 ? -22.816 13.468 29.699 1.00 92.19 173 ASN A C 1
ATOM 1369 O O . ASN A 1 173 ? -21.580 13.473 29.712 1.00 92.19 173 ASN A O 1
ATOM 1373 N N . PRO A 1 174 ? -23.539 12.853 30.655 1.00 91.69 174 PRO A N 1
ATOM 1374 C CA . PRO A 1 174 ? -22.928 12.257 31.845 1.00 91.69 174 PRO A CA 1
ATOM 1375 C C . PRO A 1 174 ? -21.938 11.135 31.500 1.00 91.69 174 PRO A C 1
ATOM 1377 O O . PRO A 1 174 ? -20.862 11.056 32.088 1.00 91.69 174 PRO A O 1
ATOM 1380 N N . ASP A 1 175 ? -22.236 10.351 30.462 1.00 92.62 175 ASP A N 1
ATOM 1381 C CA . ASP A 1 175 ? -21.432 9.193 30.048 1.00 92.62 175 ASP A CA 1
ATOM 1382 C C . ASP A 1 175 ? -20.313 9.564 29.057 1.00 92.62 175 ASP A C 1
ATOM 1384 O O . ASP A 1 175 ? -19.761 8.708 28.361 1.00 92.62 175 ASP A O 1
ATOM 1388 N N . TRP A 1 176 ? -19.968 10.854 28.937 1.00 90.75 176 TRP A N 1
ATOM 1389 C CA . TRP A 1 176 ? -18.974 11.311 27.962 1.00 90.75 176 TRP A CA 1
ATOM 1390 C C . TRP A 1 176 ? -17.623 10.601 28.123 1.00 90.75 176 TRP A C 1
ATOM 1392 O O . TRP A 1 176 ? -16.949 10.325 27.130 1.00 90.75 176 TRP A O 1
ATOM 1402 N N . PHE A 1 177 ? -17.213 10.285 29.349 1.00 92.56 177 PHE A N 1
ATOM 1403 C CA . PHE A 1 177 ? -15.934 9.615 29.608 1.00 92.56 177 PHE A CA 1
ATOM 1404 C C . PHE A 1 177 ? -16.007 8.085 29.524 1.00 92.56 177 PHE A C 1
ATOM 1406 O O . PHE A 1 177 ? -14.967 7.453 29.352 1.00 92.56 177 PHE A O 1
ATOM 1413 N N . ASP A 1 178 ? -17.208 7.505 29.538 1.00 90.62 178 ASP A N 1
ATOM 1414 C CA . ASP A 1 178 ? -17.438 6.057 29.425 1.00 90.62 178 ASP A CA 1
ATOM 1415 C C . ASP A 1 178 ? -17.571 5.591 27.967 1.00 90.62 178 ASP A C 1
ATOM 1417 O O . ASP A 1 178 ? -17.925 4.448 27.669 1.00 90.62 178 ASP A O 1
ATOM 1421 N N . PHE A 1 179 ? -17.268 6.482 27.025 1.00 89.06 179 PHE A N 1
ATOM 1422 C CA . PHE A 1 179 ? -17.317 6.183 25.608 1.00 89.06 179 PHE A CA 1
ATOM 1423 C C . PHE A 1 179 ? -16.357 5.052 25.226 1.00 89.06 179 PHE A C 1
ATOM 1425 O O . PHE A 1 179 ? -15.144 5.122 25.427 1.00 89.06 179 PHE A O 1
ATOM 1432 N N . VAL A 1 180 ? -16.915 4.033 24.577 1.00 91.50 180 VAL A N 1
ATOM 1433 C CA . VAL A 1 180 ? -16.168 2.898 24.035 1.00 91.50 180 VAL A CA 1
ATOM 1434 C C . VAL A 1 180 ? -15.945 3.114 22.534 1.00 91.50 180 VAL A C 1
ATOM 1436 O O . VAL A 1 180 ? -16.929 3.310 21.811 1.00 91.50 180 VAL A O 1
ATOM 1439 N N . PRO A 1 181 ? -14.694 3.035 22.028 1.00 94.38 181 PRO A N 1
ATOM 1440 C CA . PRO A 1 181 ? -14.418 3.131 20.597 1.00 94.38 181 PRO A CA 1
ATOM 1441 C C . PRO A 1 181 ? -15.241 2.141 19.776 1.00 94.38 181 PRO A C 1
ATOM 1443 O O . PRO A 1 181 ? -15.543 1.032 20.227 1.00 94.38 181 PRO A O 1
ATOM 1446 N N . ARG A 1 182 ? -15.571 2.520 18.539 1.00 94.56 182 ARG A N 1
ATOM 1447 C CA . ARG A 1 182 ? -16.427 1.719 17.654 1.00 94.56 182 ARG A CA 1
ATOM 1448 C C . ARG A 1 182 ? -15.872 0.312 17.436 1.00 94.56 182 ARG A C 1
ATOM 1450 O O . ARG A 1 182 ? -16.639 -0.645 17.430 1.00 94.56 182 ARG A O 1
ATOM 1457 N N . GLU A 1 183 ? -14.562 0.188 17.268 1.00 93.94 183 GLU A N 1
ATOM 1458 C CA . GLU A 1 183 ? -13.865 -1.081 17.069 1.00 93.94 183 GLU A CA 1
ATOM 1459 C C . GLU A 1 183 ? -14.006 -1.963 18.313 1.00 93.94 183 GLU A C 1
ATOM 1461 O O . GLU A 1 183 ? -14.405 -3.120 18.215 1.00 93.94 183 GLU A O 1
ATOM 1466 N N . ASN A 1 184 ? -13.763 -1.404 19.501 1.00 96.25 184 ASN A N 1
ATOM 1467 C CA . ASN A 1 184 ? -13.926 -2.114 20.769 1.00 96.25 184 ASN A CA 1
ATOM 1468 C C . ASN A 1 184 ? -15.376 -2.557 20.988 1.00 96.25 184 ASN A C 1
ATOM 1470 O O . ASN A 1 184 ? -15.608 -3.693 21.398 1.00 96.25 184 ASN A O 1
ATOM 1474 N N . ARG A 1 185 ? -16.346 -1.693 20.668 1.00 95.44 185 ARG A N 1
ATOM 1475 C CA . ARG A 1 185 ? -17.770 -2.031 20.726 1.00 95.44 185 ARG A CA 1
ATOM 1476 C C . ARG A 1 185 ? -18.109 -3.170 19.769 1.00 95.44 185 ARG A C 1
ATOM 1478 O O . ARG A 1 185 ? -18.755 -4.116 20.190 1.00 95.44 185 ARG A O 1
ATOM 1485 N N . PHE A 1 186 ? -17.627 -3.126 18.527 1.00 95.50 186 PHE A N 1
ATOM 1486 C CA . PHE A 1 186 ? -17.846 -4.197 17.552 1.00 95.50 186 PHE A CA 1
ATOM 1487 C C . PHE A 1 186 ? -17.368 -5.559 18.075 1.00 95.50 186 PHE A C 1
ATOM 1489 O O . PHE A 1 186 ? -18.119 -6.529 18.025 1.00 95.50 186 PHE A O 1
ATOM 1496 N N . PHE A 1 187 ? -16.155 -5.632 18.628 1.00 95.31 187 PHE A N 1
ATOM 1497 C CA . PHE A 1 187 ? -15.630 -6.888 19.172 1.00 95.31 187 PHE A CA 1
ATOM 1498 C C . PHE A 1 187 ? -16.349 -7.332 20.450 1.00 95.31 187 PHE A C 1
ATOM 1500 O O . PHE A 1 187 ? -16.577 -8.524 20.629 1.00 95.31 187 PHE A O 1
ATOM 1507 N N . ALA A 1 188 ? -16.762 -6.400 21.310 1.00 93.81 188 ALA A N 1
ATOM 1508 C CA . ALA A 1 188 ? -17.575 -6.730 22.477 1.00 93.81 188 ALA A CA 1
ATOM 1509 C C . ALA A 1 188 ? -18.960 -7.264 22.076 1.00 93.81 188 ALA A C 1
ATOM 1511 O O . ALA A 1 188 ? -19.471 -8.186 22.707 1.00 93.81 188 ALA A O 1
ATOM 1512 N N . ASP A 1 189 ? -19.576 -6.682 21.047 1.00 95.44 189 ASP A N 1
ATOM 1513 C CA . ASP A 1 189 ? -20.866 -7.115 20.510 1.00 95.44 189 ASP A CA 1
ATOM 1514 C C . ASP A 1 189 ? -20.741 -8.503 19.857 1.00 95.44 189 ASP A C 1
ATOM 1516 O O . ASP A 1 189 ? -21.614 -9.346 20.049 1.00 95.44 189 ASP A O 1
ATOM 1520 N N . TRP A 1 190 ? -19.633 -8.764 19.154 1.00 94.06 190 TRP A N 1
ATOM 1521 C CA . TRP A 1 190 ? -19.344 -10.061 18.536 1.00 94.06 190 TRP A CA 1
ATOM 1522 C C . TRP A 1 190 ? -19.074 -11.168 19.569 1.00 94.06 190 TRP A C 1
ATOM 1524 O O . TRP A 1 190 ? -19.614 -12.266 19.451 1.00 94.06 190 TRP A O 1
ATOM 1534 N N . GLU A 1 191 ? -18.302 -10.895 20.621 1.00 93.44 191 GLU A N 1
ATOM 1535 C CA . GLU A 1 191 ? -18.099 -11.866 21.708 1.00 93.44 191 GLU A CA 1
ATOM 1536 C C . GLU A 1 191 ? -19.447 -12.258 22.340 1.00 93.44 191 GLU A C 1
ATOM 1538 O O . GLU A 1 191 ? -19.720 -13.437 22.539 1.00 93.44 191 GLU A O 1
ATOM 1543 N N . ARG A 1 192 ? -20.347 -11.285 22.560 1.00 93.12 192 ARG A N 1
ATOM 1544 C CA . ARG A 1 192 ? -21.690 -11.552 23.105 1.00 93.12 192 ARG A CA 1
ATOM 1545 C C . ARG A 1 192 ? -22.601 -12.333 22.162 1.00 93.12 192 ARG A C 1
ATOM 1547 O O . ARG A 1 192 ? -23.500 -13.006 22.649 1.00 93.12 192 ARG A O 1
ATOM 1554 N N . SER A 1 193 ? -22.423 -12.217 20.846 1.00 90.00 193 SER A N 1
ATOM 1555 C CA . SER A 1 193 ? -23.220 -12.971 19.869 1.00 90.00 193 SER A CA 1
ATOM 1556 C C . SER A 1 193 ? -22.660 -14.360 19.558 1.00 90.00 193 SER A C 1
ATOM 1558 O O . SER A 1 193 ? -23.359 -15.157 18.938 1.00 90.00 193 SER A O 1
ATOM 1560 N N . SER A 1 194 ? -21.412 -14.633 19.951 1.00 77.06 194 SER A N 1
ATOM 1561 C CA . SER A 1 194 ? -20.728 -15.914 19.722 1.00 77.06 194 SER A CA 1
ATOM 1562 C C . SER A 1 194 ? -20.760 -16.852 20.936 1.00 77.06 194 SER A C 1
ATOM 1564 O O . SER A 1 194 ? -20.282 -17.981 20.821 1.00 77.06 194 SER A O 1
ATOM 1566 N N . ALA A 1 195 ? -21.286 -16.379 22.073 1.00 59.00 195 ALA A N 1
ATOM 1567 C CA . ALA A 1 195 ? -21.542 -17.145 23.295 1.00 59.00 195 ALA A CA 1
ATOM 1568 C C . ALA A 1 195 ? -22.908 -17.848 23.243 1.00 59.00 195 ALA A C 1
ATOM 1570 O O . ALA A 1 195 ? -22.990 -18.988 23.754 1.00 59.00 195 ALA A O 1
#

pLDDT: mean 91.05, std 7.62, range [58.22, 97.06]

Foldseek 3Di:
DKFKAALVRHTPGDQLVVLVVLCVVVVNPLVVVLVVFLVQRMFMKDKDFDWDWDWDAQDDAPLRIKIFIKTQIFIFRFGGLDHNVDRDPHSVCSVPPPPGDDDPPPDTHTDDDRDIDGDDDDPPRMDSRVVVQVVVQVVVLVVLVVCVVVQQPDWDWDDDPVDTDIDRNCRVVVCSNVDHDPSNVVSVVVSVVVD

Radius of gyration: 27.97 Å; chains: 1; bounding box: 64×48×64 Å